Protein AF-A0A7C7AD88-F1 (afdb_monomer_lite)

Structure (mmCIF, N/CA/C/O backbone):
data_AF-A0A7C7AD88-F1
#
_entry.id   AF-A0A7C7AD88-F1
#
loop_
_atom_site.group_PDB
_atom_site.id
_atom_site.type_symbol
_atom_site.label_atom_id
_atom_site.label_alt_id
_atom_site.label_comp_id
_atom_site.label_asym_id
_atom_site.label_entity_id
_atom_site.label_seq_id
_atom_site.pdbx_PDB_ins_code
_atom_site.Cartn_x
_atom_site.Cartn_y
_atom_site.Cartn_z
_atom_site.occupancy
_atom_site.B_iso_or_equiv
_atom_site.auth_seq_id
_atom_site.auth_comp_id
_atom_site.auth_asym_id
_atom_site.auth_atom_id
_atom_site.pdbx_PDB_model_num
ATOM 1 N N . MET A 1 1 ? -40.748 -11.389 29.232 1.00 91.69 1 MET A N 1
ATOM 2 C CA . MET A 1 1 ? -39.482 -10.701 29.519 1.00 91.69 1 MET A CA 1
ATOM 3 C C . MET A 1 1 ? -38.889 -10.250 28.208 1.00 91.69 1 MET A C 1
ATOM 5 O O . MET A 1 1 ? -38.607 -11.071 27.329 1.00 91.69 1 MET A O 1
ATOM 9 N N . GLU A 1 2 ? -38.799 -8.943 28.079 1.00 96.81 2 GLU A N 1
ATOM 10 C CA . GLU A 1 2 ? -38.319 -8.223 26.909 1.00 96.81 2 GLU A CA 1
ATOM 11 C C . GLU A 1 2 ? -36.850 -7.822 27.103 1.00 96.81 2 GLU A C 1
ATOM 13 O O . GLU A 1 2 ? -36.294 -7.949 28.198 1.00 96.81 2 GLU A O 1
ATOM 18 N N . LEU A 1 3 ? -36.188 -7.366 26.038 1.00 96.44 3 LEU A N 1
ATOM 19 C CA . LEU A 1 3 ? -34.805 -6.896 26.116 1.00 96.44 3 LEU A CA 1
ATOM 20 C C . LEU A 1 3 ? -34.670 -5.710 27.083 1.00 96.44 3 LEU A C 1
ATOM 22 O O . LEU A 1 3 ? -33.699 -5.656 27.834 1.00 96.44 3 LEU A O 1
ATOM 26 N N . GLN A 1 4 ? -35.657 -4.814 27.133 1.00 96.75 4 GLN A N 1
ATOM 27 C CA . GLN A 1 4 ? -35.701 -3.712 28.093 1.00 96.75 4 GLN A CA 1
ATOM 28 C C . GLN A 1 4 ? -35.661 -4.210 29.547 1.00 96.75 4 GLN A C 1
ATOM 30 O O . GLN A 1 4 ? -34.902 -3.667 30.352 1.00 96.75 4 GLN A O 1
ATOM 35 N N . ASP A 1 5 ? -36.400 -5.275 29.873 1.00 97.19 5 ASP A N 1
ATOM 36 C CA . ASP A 1 5 ? -36.374 -5.881 31.210 1.00 97.19 5 ASP A CA 1
ATOM 37 C C . ASP A 1 5 ? -34.977 -6.422 31.543 1.00 97.19 5 ASP A C 1
ATOM 39 O O . ASP A 1 5 ? -34.473 -6.236 32.650 1.00 97.19 5 ASP A O 1
ATOM 43 N N . ALA A 1 6 ? -34.325 -7.073 30.575 1.00 97.38 6 ALA A N 1
ATOM 44 C CA . ALA A 1 6 ? -32.969 -7.587 30.742 1.00 97.38 6 ALA A CA 1
ATOM 45 C C . ALA A 1 6 ? -31.944 -6.455 30.934 1.00 97.38 6 ALA A C 1
ATOM 47 O O . ALA A 1 6 ? -31.053 -6.572 31.777 1.00 97.38 6 ALA A O 1
ATOM 48 N N . ILE A 1 7 ? -32.084 -5.343 30.202 1.00 97.38 7 ILE A N 1
ATOM 49 C CA . ILE A 1 7 ? -31.263 -4.138 30.394 1.00 97.38 7 ILE A CA 1
ATOM 50 C C . ILE A 1 7 ? -31.462 -3.589 31.811 1.00 97.38 7 ILE A C 1
ATOM 52 O O . ILE A 1 7 ? -30.483 -3.287 32.495 1.00 97.38 7 ILE A O 1
ATOM 56 N N . GLN A 1 8 ? -32.708 -3.503 32.282 1.00 97.62 8 GLN A N 1
ATOM 57 C CA . GLN A 1 8 ? -33.014 -3.000 33.619 1.00 97.62 8 GLN A CA 1
ATOM 58 C C . GLN A 1 8 ? -32.419 -3.899 34.715 1.00 97.62 8 GLN A C 1
ATOM 60 O O . GLN A 1 8 ? -31.740 -3.406 35.616 1.00 97.62 8 GLN A O 1
ATOM 65 N N . GLN A 1 9 ? -32.563 -5.220 34.588 1.00 97.94 9 GLN A N 1
ATOM 66 C CA . GLN A 1 9 ? -31.948 -6.176 35.513 1.00 97.94 9 GLN A CA 1
ATOM 67 C C . GLN A 1 9 ? -30.418 -6.080 35.533 1.00 97.94 9 GLN A C 1
ATOM 69 O O . GLN A 1 9 ? -29.810 -6.201 36.596 1.00 97.94 9 GLN A O 1
ATOM 74 N N . TYR A 1 10 ? -29.780 -5.855 34.381 1.00 98.00 10 TYR A N 1
ATOM 75 C CA . TYR A 1 10 ? -28.339 -5.614 34.316 1.00 98.00 10 TYR A CA 1
ATOM 76 C C . TYR A 1 10 ? -27.945 -4.328 35.053 1.00 98.00 10 TYR A C 1
ATOM 78 O O . TYR A 1 10 ? -27.021 -4.333 35.866 1.00 98.00 10 TYR A O 1
ATOM 86 N N . ILE A 1 11 ? -28.677 -3.239 34.810 1.00 97.62 11 ILE A N 1
ATOM 87 C CA . ILE A 1 11 ? -28.466 -1.930 35.438 1.00 97.62 11 ILE A CA 1
ATOM 88 C C . ILE A 1 11 ? -28.578 -2.015 36.965 1.00 97.62 11 ILE A C 1
ATOM 90 O O . ILE A 1 11 ? -27.805 -1.373 37.678 1.00 97.62 11 ILE A O 1
ATOM 94 N N . ASP A 1 12 ? -29.496 -2.827 37.485 1.00 97.44 12 ASP A N 1
ATOM 95 C CA . ASP A 1 12 ? -29.691 -2.994 38.926 1.00 97.44 12 ASP A CA 1
ATOM 96 C C . ASP A 1 12 ? -28.575 -3.783 39.619 1.00 97.44 12 ASP A C 1
ATOM 98 O O . ASP A 1 12 ? -28.391 -3.644 40.827 1.00 97.44 12 ASP A O 1
ATOM 102 N N . ARG A 1 13 ? -27.753 -4.517 38.859 1.00 96.75 13 ARG A N 1
ATOM 103 C CA . ARG A 1 13 ? -26.543 -5.183 39.369 1.00 96.75 13 ARG A CA 1
ATOM 104 C C . ARG A 1 13 ? -25.329 -4.253 39.468 1.00 96.75 13 ARG A C 1
ATOM 106 O O . ARG A 1 13 ? -24.287 -4.685 39.956 1.00 96.75 13 ARG A O 1
ATOM 113 N N . ILE A 1 14 ? -25.422 -3.000 39.013 1.00 97.19 14 ILE A N 1
ATOM 114 C CA . ILE A 1 14 ? -24.303 -2.048 39.028 1.00 97.19 14 ILE A CA 1
ATOM 115 C C . ILE A 1 14 ? -24.294 -1.277 40.360 1.00 97.19 14 ILE A C 1
ATOM 117 O O . ILE A 1 14 ? -25.194 -0.466 40.591 1.00 97.19 14 ILE A O 1
ATOM 121 N N . PRO A 1 15 ? -23.279 -1.470 41.228 1.00 95.12 15 PRO A N 1
ATOM 122 C CA . PRO A 1 15 ? -23.249 -0.834 42.546 1.00 95.12 15 PRO A CA 1
ATOM 123 C C . PRO A 1 15 ? -22.876 0.654 42.485 1.00 95.12 15 PRO A C 1
ATOM 125 O O . PRO A 1 15 ? -23.379 1.456 43.270 1.00 95.12 15 PRO A O 1
ATOM 128 N N . ASP A 1 16 ? -22.001 1.045 41.553 1.00 97.44 16 ASP A N 1
ATOM 129 C CA . ASP A 1 16 ? -21.557 2.433 41.418 1.00 97.44 16 ASP A CA 1
ATOM 130 C C . ASP A 1 16 ? -22.628 3.296 40.734 1.00 97.44 16 ASP A C 1
ATOM 132 O O . ASP A 1 16 ? -23.001 3.068 39.584 1.00 97.44 16 ASP A O 1
ATOM 136 N N . GLN A 1 17 ? -23.099 4.334 41.426 1.00 96.12 17 GLN A N 1
ATOM 137 C CA . GLN A 1 17 ? -24.186 5.194 40.942 1.00 96.12 17 GLN A CA 1
ATOM 138 C C . GLN A 1 17 ? -23.808 6.000 39.695 1.00 96.12 17 GLN A C 1
ATOM 140 O O . GLN A 1 17 ? -24.658 6.279 38.844 1.00 96.12 17 GLN A O 1
ATOM 145 N N . ARG A 1 18 ? -22.537 6.397 39.568 1.00 94.81 18 ARG A N 1
ATOM 146 C CA . ARG A 1 18 ? -22.068 7.154 38.404 1.00 94.81 18 ARG A CA 1
ATOM 147 C C . ARG A 1 18 ? -22.048 6.265 37.164 1.00 94.81 18 ARG A C 1
ATOM 149 O O . ARG A 1 18 ? -22.508 6.690 36.104 1.00 94.81 18 ARG A O 1
ATOM 156 N N . GLU A 1 19 ? -21.559 5.042 37.307 1.00 95.94 19 GLU A N 1
ATOM 157 C CA . GLU A 1 19 ? -21.555 4.030 36.263 1.00 95.94 19 GLU A CA 1
ATOM 158 C C . GLU A 1 19 ? -22.977 3.601 35.906 1.00 95.94 19 GLU A C 1
ATOM 160 O O . GLU A 1 19 ? -23.307 3.559 34.724 1.00 95.94 19 GLU A O 1
ATOM 165 N N . LYS A 1 20 ? -23.858 3.418 36.900 1.00 97.19 20 LYS A N 1
ATOM 166 C CA . LYS A 1 20 ? -25.281 3.121 36.687 1.00 97.19 20 LYS A CA 1
ATOM 167 C C . LYS A 1 20 ? -25.943 4.172 35.790 1.00 97.19 20 LYS A C 1
ATOM 169 O O . LYS A 1 20 ? -26.549 3.823 34.780 1.00 97.19 20 LYS A O 1
ATOM 174 N N . LYS A 1 21 ? -25.755 5.466 36.085 1.00 96.38 21 LYS A N 1
ATOM 175 C CA . LYS A 1 21 ? -26.253 6.570 35.237 1.00 96.38 21 LYS A CA 1
ATOM 176 C C . LYS A 1 21 ? -25.678 6.533 33.821 1.00 96.38 21 LYS A C 1
ATOM 178 O O . LYS A 1 21 ? -26.396 6.803 32.859 1.00 96.38 21 LYS A O 1
ATOM 183 N N . ALA A 1 22 ? -24.394 6.213 33.684 1.00 94.88 22 ALA A N 1
ATOM 184 C CA . ALA A 1 22 ? -23.748 6.139 32.380 1.00 94.88 22 ALA A CA 1
ATOM 185 C C . ALA A 1 22 ? -24.270 4.962 31.540 1.00 94.88 22 ALA A C 1
ATOM 187 O O . ALA A 1 22 ? -24.475 5.125 30.339 1.00 94.88 22 ALA A O 1
ATOM 188 N N . VAL A 1 23 ? -24.528 3.810 32.164 1.00 96.25 23 VAL A N 1
ATOM 189 C CA . VAL A 1 23 ? -25.124 2.640 31.505 1.00 96.25 23 VAL A CA 1
ATOM 190 C C . VAL A 1 23 ? -26.583 2.892 31.136 1.00 96.25 23 VAL A C 1
ATOM 192 O O . VAL A 1 23 ? -26.958 2.573 30.015 1.00 96.25 23 VAL A O 1
ATOM 195 N N . ILE A 1 24 ? -27.378 3.533 32.002 1.00 96.81 24 ILE A N 1
ATOM 196 C CA . ILE A 1 24 ? -28.751 3.961 31.669 1.00 96.81 24 ILE A CA 1
ATOM 197 C C . ILE A 1 24 ? -28.741 4.845 30.418 1.00 96.81 24 ILE A C 1
ATOM 199 O O . ILE A 1 24 ? -29.450 4.572 29.453 1.00 96.81 24 ILE A O 1
ATOM 203 N N . SER A 1 25 ? -27.892 5.877 30.408 1.00 95.44 25 SER A N 1
ATOM 204 C CA . SER A 1 25 ? -27.772 6.777 29.258 1.00 95.44 25 SER A CA 1
ATOM 205 C C . SER A 1 25 ? -27.391 6.034 27.974 1.00 95.44 25 SER A C 1
ATOM 207 O O . SER A 1 25 ? -27.916 6.338 26.908 1.00 95.44 25 SER A O 1
ATOM 209 N N . LEU A 1 26 ? -26.503 5.044 28.067 1.00 95.19 26 LEU A N 1
ATOM 210 C CA . LEU A 1 26 ? -26.035 4.289 26.910 1.00 95.19 26 LEU A CA 1
ATOM 211 C C . LEU A 1 26 ? -27.085 3.284 26.400 1.00 95.19 26 LEU A C 1
ATOM 213 O O . LEU A 1 26 ? -27.415 3.290 25.218 1.00 95.19 26 LEU A O 1
ATOM 217 N N . LEU A 1 27 ? -27.613 2.428 27.278 1.00 96.06 27 LEU A N 1
ATOM 218 C CA . LEU A 1 27 ? -28.428 1.271 26.892 1.00 96.06 27 LEU A CA 1
ATOM 219 C C . LEU A 1 27 ? -29.930 1.557 26.830 1.00 96.06 27 LEU A C 1
ATOM 221 O O . LEU A 1 27 ? -30.609 0.970 26.000 1.00 96.06 27 LEU A O 1
ATOM 225 N N . LEU A 1 28 ? -30.463 2.431 27.689 1.00 94.62 28 LEU A N 1
ATOM 226 C CA . LEU A 1 28 ? -31.898 2.742 27.686 1.00 94.62 28 LEU A CA 1
ATOM 227 C C . LEU A 1 28 ? -32.227 3.974 26.847 1.00 94.62 28 LEU A C 1
ATOM 229 O O . LEU A 1 28 ? -33.285 4.011 26.231 1.00 94.62 28 LEU A O 1
ATOM 233 N N . ASN A 1 29 ? -31.335 4.967 26.798 1.00 94.00 29 ASN A N 1
ATOM 234 C CA . ASN A 1 29 ? -31.643 6.222 26.106 1.00 94.00 29 ASN A CA 1
ATOM 235 C C . ASN A 1 29 ? -31.094 6.263 24.675 1.00 94.00 29 ASN A C 1
ATOM 237 O O . ASN A 1 29 ? -31.756 6.804 23.795 1.00 94.00 29 ASN A O 1
ATOM 241 N N . GLN A 1 30 ? -29.888 5.736 24.437 1.00 94.25 30 GLN A N 1
ATOM 242 C CA . GLN A 1 30 ? -29.221 5.862 23.134 1.00 94.25 30 GLN A CA 1
ATOM 243 C C . GLN A 1 30 ? -29.392 4.626 22.249 1.00 94.25 30 GLN A C 1
ATOM 245 O O . GLN A 1 30 ? -29.729 4.781 21.081 1.00 94.25 30 GLN A O 1
ATOM 250 N N . LEU A 1 31 ? -29.224 3.409 22.786 1.00 94.25 31 LEU A N 1
ATOM 251 C CA . LEU A 1 31 ? -29.385 2.170 22.011 1.00 94.25 31 LEU A CA 1
ATOM 252 C C . LEU A 1 31 ? -30.688 2.104 21.190 1.00 94.25 31 LEU A C 1
ATOM 254 O O . LEU A 1 31 ? -30.577 1.753 20.019 1.00 94.25 31 LEU A O 1
ATOM 258 N N . PRO A 1 32 ? -31.885 2.472 21.709 1.00 94.62 32 PRO A N 1
ATOM 259 C CA . PRO A 1 32 ? -33.128 2.347 20.941 1.00 94.62 32 PRO A CA 1
ATOM 260 C C . PRO A 1 32 ? -33.114 3.100 19.606 1.00 94.62 32 PRO A C 1
ATOM 262 O O . PRO A 1 32 ? -33.746 2.663 18.652 1.00 94.62 32 PRO A O 1
ATOM 265 N N . VAL A 1 33 ? -32.368 4.207 19.521 1.00 92.38 33 VAL A N 1
ATOM 266 C CA . VAL A 1 33 ? -32.240 5.025 18.302 1.00 92.38 33 VAL A CA 1
ATOM 267 C C . VAL A 1 33 ? -31.520 4.263 17.180 1.00 92.38 33 VAL A C 1
ATOM 269 O O . VAL A 1 33 ? -31.707 4.574 16.008 1.00 92.38 33 VAL A O 1
ATOM 272 N N . HIS A 1 34 ? -30.723 3.254 17.534 1.00 88.62 34 HIS A N 1
ATOM 273 C CA . HIS A 1 34 ? -29.887 2.471 16.622 1.00 88.62 34 HIS A CA 1
ATOM 274 C C . HIS A 1 34 ? -30.450 1.078 16.318 1.00 88.62 34 HIS A C 1
ATOM 276 O O . HIS A 1 34 ? -29.812 0.301 15.620 1.00 88.62 34 HIS A O 1
ATOM 282 N N . MET A 1 35 ? -31.625 0.727 16.852 1.00 86.94 35 MET A N 1
ATOM 283 C CA . MET A 1 35 ? -32.183 -0.620 16.688 1.00 86.94 35 MET A CA 1
ATOM 284 C C . MET A 1 35 ? -32.955 -0.827 15.375 1.00 86.94 35 MET A C 1
ATOM 286 O O . MET A 1 35 ? -33.330 -1.957 15.071 1.00 86.94 35 MET A O 1
ATOM 290 N N . GLY A 1 36 ? -33.144 0.223 14.567 1.00 82.50 36 GLY A N 1
ATOM 291 C CA . GLY A 1 36 ? -33.811 0.126 13.266 1.00 82.50 36 GLY A CA 1
ATOM 292 C C . GLY A 1 36 ? -35.251 -0.381 13.391 1.00 82.50 36 GLY A C 1
ATOM 293 O O . GLY A 1 36 ? -36.075 0.254 14.047 1.00 82.50 36 GLY A O 1
ATOM 294 N N . GLU A 1 37 ? -35.551 -1.516 12.751 1.00 78.94 37 GLU A N 1
ATOM 295 C CA . GLU A 1 37 ? -36.851 -2.203 12.854 1.00 78.94 37 GLU A CA 1
ATOM 296 C C . GLU A 1 37 ? -36.998 -3.016 14.153 1.00 78.94 37 GLU A C 1
ATOM 298 O O . GLU A 1 37 ? -38.116 -3.321 14.583 1.00 78.94 37 GLU A O 1
ATOM 303 N N . LEU A 1 38 ? -35.881 -3.353 14.805 1.00 84.44 38 LEU A N 1
ATOM 304 C CA . LEU A 1 38 ? -35.879 -3.984 16.116 1.00 84.44 38 LEU A CA 1
ATOM 305 C C . LEU A 1 38 ? -36.231 -2.933 17.182 1.00 84.44 38 LEU A C 1
ATOM 307 O O . LEU A 1 38 ? -35.883 -1.759 17.082 1.00 84.44 38 LEU A O 1
ATOM 311 N N . THR A 1 39 ? -36.895 -3.354 18.255 1.00 89.69 39 THR A N 1
ATOM 312 C CA . THR A 1 39 ? -37.206 -2.470 19.389 1.00 89.69 39 THR A CA 1
ATOM 313 C C . THR A 1 39 ? -36.659 -3.057 20.681 1.00 89.69 39 THR A C 1
ATOM 315 O O . THR A 1 39 ? -36.466 -4.270 20.786 1.00 89.69 39 THR A O 1
ATOM 318 N N . ILE A 1 40 ? -36.453 -2.220 21.702 1.00 89.06 40 ILE A N 1
ATOM 319 C CA . ILE A 1 40 ? -36.070 -2.703 23.041 1.00 89.06 40 ILE A CA 1
ATOM 320 C C . ILE A 1 40 ? -37.140 -3.597 23.686 1.00 89.06 40 ILE A C 1
ATOM 322 O O . ILE A 1 40 ? -36.835 -4.341 24.613 1.00 89.06 40 ILE A O 1
ATOM 326 N N . ASN A 1 41 ? -38.363 -3.595 23.155 1.00 92.00 41 ASN A N 1
ATOM 327 C CA . ASN A 1 41 ? -39.458 -4.448 23.615 1.00 92.00 41 ASN A CA 1
ATOM 328 C C . ASN A 1 41 ? -39.410 -5.849 22.977 1.00 92.00 41 ASN A C 1
ATOM 330 O O . ASN A 1 41 ? -40.326 -6.654 23.139 1.00 92.00 41 ASN A O 1
ATOM 334 N N . ILE A 1 42 ? -38.352 -6.178 22.223 1.00 94.25 42 ILE A N 1
ATOM 335 C CA . ILE A 1 42 ? -38.196 -7.511 21.646 1.00 94.25 42 ILE A CA 1
ATOM 336 C C . ILE A 1 42 ? -38.166 -8.584 22.751 1.00 94.25 42 ILE A C 1
ATOM 338 O O . ILE A 1 42 ? -37.393 -8.469 23.708 1.00 94.25 42 ILE A O 1
ATOM 342 N N . PRO A 1 43 ? -38.950 -9.673 22.634 1.00 97.12 43 PRO A N 1
ATOM 343 C CA . PRO A 1 43 ? -38.886 -10.764 23.595 1.00 97.12 43 PRO A CA 1
ATOM 344 C C . PRO A 1 43 ? -37.503 -11.423 23.611 1.00 97.12 43 PRO A C 1
ATOM 346 O O . PRO A 1 43 ? -36.972 -11.797 22.563 1.00 97.12 43 PRO A O 1
ATOM 349 N N . ILE A 1 44 ? -36.958 -11.683 24.804 1.00 97.00 44 ILE A N 1
ATOM 350 C CA . ILE A 1 44 ? -35.672 -12.390 24.973 1.00 97.00 44 ILE A CA 1
ATOM 351 C C . ILE A 1 44 ? -35.682 -13.749 24.261 1.00 97.00 44 ILE A C 1
ATOM 353 O O . ILE A 1 44 ? -34.712 -14.126 23.606 1.00 97.00 44 ILE A O 1
ATOM 357 N N . LYS A 1 45 ? -36.821 -14.450 24.295 1.00 95.69 45 LYS A N 1
ATOM 358 C CA . LYS A 1 45 ? -37.004 -15.729 23.598 1.00 95.69 45 LYS A CA 1
ATOM 359 C C . LYS A 1 45 ? -36.800 -15.609 22.082 1.00 95.69 45 LYS A C 1
ATOM 361 O O . LYS A 1 45 ? -36.280 -16.529 21.456 1.00 95.69 45 LYS A O 1
ATOM 366 N N . SER A 1 46 ? -37.177 -14.476 21.489 1.00 95.19 46 SER A N 1
ATOM 367 C CA . SER A 1 46 ? -36.963 -14.217 20.064 1.00 95.19 46 SER A CA 1
ATOM 368 C C . SER A 1 46 ? -35.475 -14.078 19.749 1.00 95.19 46 SER A C 1
ATOM 370 O O . SER A 1 46 ? -35.011 -14.693 18.795 1.00 95.19 46 SER A O 1
ATOM 372 N N . LEU A 1 47 ? -34.712 -13.359 20.581 1.00 94.00 47 LEU A N 1
ATOM 373 C CA . LEU A 1 47 ? -33.253 -13.239 20.439 1.00 94.00 47 LEU A CA 1
ATOM 374 C C . LEU A 1 47 ? -32.528 -14.584 20.619 1.00 94.00 47 LEU A C 1
ATOM 376 O O . LEU A 1 47 ? -31.552 -14.852 19.925 1.00 94.00 47 LEU A O 1
ATOM 380 N N . GLN A 1 48 ? -33.018 -15.459 21.501 1.00 94.88 48 GLN A N 1
ATOM 381 C CA . GLN A 1 48 ? -32.472 -16.813 21.661 1.00 94.88 48 GLN A CA 1
ATOM 382 C C . GLN A 1 48 ? -32.654 -17.657 20.390 1.00 94.88 48 GLN A C 1
ATOM 384 O O . GLN A 1 48 ? -31.723 -18.324 19.935 1.00 94.88 48 GLN A O 1
ATOM 389 N N . MET A 1 49 ? -33.854 -17.623 19.803 1.00 93.56 49 MET A N 1
ATOM 390 C CA . MET A 1 49 ? -34.217 -18.494 18.680 1.00 93.56 49 MET A CA 1
ATOM 391 C C . MET A 1 49 ? -33.728 -17.969 17.323 1.00 93.56 49 MET A C 1
ATOM 393 O O . MET A 1 49 ? -33.392 -18.764 16.445 1.00 93.56 49 MET A O 1
ATOM 397 N N . ARG A 1 50 ? -33.668 -16.645 17.131 1.00 93.19 50 ARG A N 1
ATOM 398 C CA . ARG A 1 50 ? -33.402 -16.023 15.826 1.00 93.19 50 ARG A CA 1
ATOM 399 C C . ARG A 1 50 ? -31.997 -15.443 15.728 1.00 93.19 50 ARG A C 1
ATOM 401 O O . ARG A 1 50 ? -31.622 -14.526 16.451 1.00 93.19 50 ARG A O 1
ATOM 408 N N . LYS A 1 51 ? -31.199 -15.989 14.804 1.00 87.06 51 LYS A N 1
ATOM 409 C CA . LYS A 1 51 ? -29.824 -15.526 14.540 1.00 87.06 51 LYS A CA 1
ATOM 410 C C . LYS A 1 51 ? -29.781 -14.130 13.918 1.00 87.06 51 LYS A C 1
ATOM 412 O O . LYS A 1 51 ? -28.863 -13.374 14.199 1.00 87.06 51 LYS A O 1
ATOM 417 N N . ASP A 1 52 ? -30.749 -13.802 13.079 1.00 82.69 52 ASP A N 1
ATOM 418 C CA . ASP A 1 52 ? -30.869 -12.508 12.412 1.00 82.69 52 ASP A CA 1
ATOM 419 C C . ASP A 1 52 ? -31.155 -11.374 13.407 1.00 82.69 52 ASP A C 1
ATOM 421 O O . ASP A 1 52 ? -30.421 -10.394 13.414 1.00 82.69 52 ASP A O 1
ATOM 425 N N . PHE A 1 53 ? -32.061 -11.572 14.369 1.00 91.94 53 PHE A N 1
ATOM 426 C CA . PHE A 1 53 ? -32.294 -10.593 15.441 1.00 91.94 53 PHE A CA 1
ATOM 427 C C . PHE A 1 53 ? -31.057 -10.348 16.315 1.00 91.94 53 PHE A C 1
ATOM 429 O O . PHE A 1 53 ? -30.823 -9.233 16.777 1.00 91.94 53 PHE A O 1
ATOM 436 N N . ARG A 1 54 ? -30.224 -11.376 16.525 1.00 91.62 54 ARG A N 1
ATOM 437 C CA . ARG A 1 54 ? -28.932 -11.211 17.210 1.00 91.62 54 ARG A CA 1
ATOM 438 C C . ARG A 1 54 ? -27.944 -10.392 16.389 1.00 91.62 54 ARG A C 1
ATOM 440 O O . ARG A 1 54 ? -27.230 -9.577 16.963 1.00 91.62 54 ARG A O 1
ATOM 447 N N . LYS A 1 55 ? -27.910 -10.589 15.068 1.00 84.62 55 LYS A N 1
ATOM 448 C CA . LYS A 1 55 ? -27.083 -9.775 14.167 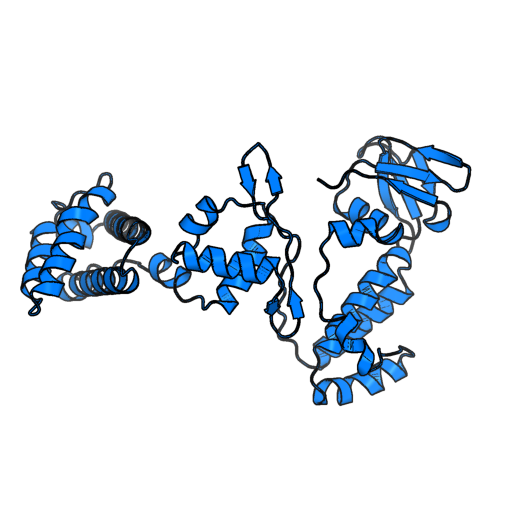1.00 84.62 55 LYS A CA 1
ATOM 449 C C . LYS A 1 55 ? -27.536 -8.319 14.153 1.00 84.62 55 LYS A C 1
ATOM 451 O O . LYS A 1 55 ? -26.689 -7.442 14.239 1.00 84.62 55 LYS A O 1
ATOM 456 N N . GLU A 1 56 ? -28.840 -8.065 14.106 1.00 88.12 56 GLU A N 1
ATOM 457 C CA . GLU A 1 56 ? -29.392 -6.706 14.170 1.00 88.12 56 GLU A CA 1
ATOM 458 C C . GLU A 1 56 ? -29.059 -6.021 15.499 1.00 88.12 56 GLU A C 1
ATOM 460 O O . GLU A 1 56 ? -28.584 -4.889 15.501 1.00 88.12 56 GLU A O 1
ATOM 465 N N . LEU A 1 57 ? -29.200 -6.722 16.631 1.00 93.00 57 LEU A N 1
ATOM 466 C CA . LEU A 1 57 ? -28.809 -6.181 17.936 1.00 93.00 57 LEU A CA 1
ATOM 467 C C . LEU A 1 57 ? -27.296 -5.908 18.031 1.00 93.00 57 LEU A C 1
ATOM 469 O O . LEU A 1 57 ? -26.891 -4.878 18.566 1.00 93.00 57 LEU A O 1
ATOM 473 N N . ALA A 1 58 ? -26.456 -6.803 17.503 1.00 89.81 58 ALA A N 1
ATOM 474 C CA . ALA A 1 58 ? -25.012 -6.578 17.426 1.00 89.81 58 ALA A CA 1
ATOM 475 C C . ALA A 1 58 ? -24.676 -5.361 16.543 1.00 89.81 58 ALA A C 1
ATOM 477 O O . ALA A 1 58 ? -23.877 -4.516 16.942 1.00 89.81 58 ALA A O 1
ATOM 478 N N . GLY A 1 59 ? -25.351 -5.220 15.398 1.00 84.31 59 GLY A N 1
ATOM 479 C CA . GLY A 1 59 ? -25.253 -4.051 14.522 1.00 84.31 59 GLY A CA 1
ATOM 480 C C . GLY A 1 59 ? -25.637 -2.753 15.235 1.00 84.31 59 GLY A C 1
ATOM 481 O O . GLY A 1 59 ? -24.876 -1.790 15.194 1.00 84.31 59 GLY A O 1
ATOM 482 N N . ALA A 1 60 ? -26.742 -2.754 15.985 1.00 90.38 60 ALA A N 1
ATOM 483 C CA . ALA A 1 60 ? -27.180 -1.608 16.781 1.00 90.38 60 ALA A CA 1
ATOM 484 C C . ALA A 1 60 ? -26.140 -1.195 17.835 1.00 90.38 60 ALA A C 1
ATOM 486 O O . ALA A 1 60 ? -25.908 -0.004 18.054 1.00 90.38 60 ALA A O 1
ATOM 487 N N . PHE A 1 61 ? -25.464 -2.161 18.469 1.00 91.81 61 PHE A N 1
ATOM 488 C CA . PHE A 1 61 ? -24.350 -1.864 19.369 1.00 91.81 61 PHE A CA 1
ATOM 489 C C . PHE A 1 61 ? -23.154 -1.256 18.642 1.00 91.81 61 PHE A C 1
ATOM 491 O O . PHE A 1 61 ? -22.595 -0.279 19.142 1.00 91.81 61 PHE A O 1
ATOM 498 N N . CYS A 1 62 ? -22.779 -1.788 17.475 1.00 83.75 62 CYS A N 1
ATOM 499 C CA . CYS A 1 62 ? -21.710 -1.228 16.650 1.00 83.75 62 CYS A CA 1
ATOM 500 C C . CYS A 1 62 ? -22.021 0.217 16.230 1.00 83.75 62 CYS A C 1
ATOM 502 O O . CYS A 1 62 ? -21.165 1.097 16.353 1.00 83.75 62 CYS A O 1
ATOM 504 N N . GLU A 1 63 ? -23.254 0.492 15.802 1.00 83.31 63 GLU A N 1
ATOM 505 C CA . GLU A 1 63 ? -23.697 1.836 15.434 1.00 83.31 63 GLU A CA 1
ATOM 506 C C . GLU A 1 63 ? -23.684 2.791 16.627 1.00 83.31 63 GLU A C 1
ATOM 508 O O . GLU A 1 63 ? -23.046 3.846 16.553 1.00 83.31 63 GLU A O 1
ATOM 513 N N . LEU A 1 64 ? -24.317 2.408 17.741 1.00 89.06 64 LEU A N 1
ATOM 514 C CA . LEU A 1 64 ? -24.302 3.170 18.991 1.00 89.06 64 LEU A CA 1
ATOM 515 C C . LEU A 1 64 ? -22.869 3.530 19.372 1.00 89.06 64 LEU A C 1
ATOM 517 O O . LEU A 1 64 ? -22.535 4.689 19.621 1.00 89.06 64 LEU A O 1
ATOM 521 N N . TYR A 1 65 ? -22.006 2.521 19.377 1.00 85.56 65 TYR A N 1
ATOM 522 C CA . TYR A 1 65 ? -20.615 2.662 19.735 1.00 85.56 65 TYR A CA 1
ATOM 523 C C . TYR A 1 65 ? -19.854 3.620 18.804 1.00 85.56 65 TYR A C 1
ATOM 525 O O . TYR A 1 65 ? -19.106 4.483 19.277 1.00 85.56 65 TYR A O 1
ATOM 533 N N . SER A 1 66 ? -20.084 3.531 17.489 1.00 76.19 66 SER A N 1
ATOM 534 C CA . SER A 1 66 ? -19.467 4.420 16.497 1.00 76.19 66 SER A CA 1
ATOM 535 C C . SER A 1 66 ? -19.768 5.901 16.768 1.00 76.19 66 SER A C 1
ATOM 537 O O . SER A 1 66 ? -18.881 6.743 16.598 1.00 76.19 66 SER A O 1
ATOM 539 N N . LYS A 1 67 ? -20.980 6.213 17.261 1.00 81.75 67 LYS A N 1
ATOM 540 C CA . LYS A 1 67 ? -21.458 7.579 17.536 1.00 81.75 67 LYS A CA 1
ATOM 541 C C . LYS A 1 67 ? -21.017 8.137 18.888 1.00 81.75 67 LYS A C 1
ATOM 543 O O . LYS A 1 67 ? -21.099 9.349 19.099 1.00 81.75 67 LYS A O 1
ATOM 548 N N . VAL A 1 68 ? -20.499 7.309 19.797 1.00 82.25 68 VAL A N 1
ATOM 549 C CA . VAL A 1 68 ? -19.953 7.792 21.071 1.00 82.25 68 VAL A CA 1
ATOM 550 C C . VAL A 1 68 ? -18.668 8.587 20.818 1.00 82.25 68 VAL A C 1
ATOM 552 O O . VAL A 1 68 ? -17.650 8.061 20.370 1.00 82.25 68 VAL A O 1
ATOM 555 N N . THR A 1 69 ? -18.688 9.878 21.149 1.00 68.75 69 THR A N 1
ATOM 556 C CA . THR A 1 69 ? -17.540 10.786 20.958 1.00 68.75 69 THR A CA 1
ATOM 557 C C . THR A 1 69 ? -16.671 10.945 22.204 1.00 68.75 69 THR A C 1
ATOM 559 O O . THR A 1 69 ? -15.506 11.332 22.103 1.00 68.75 69 THR A O 1
ATOM 562 N N . THR A 1 70 ? -17.206 10.635 23.388 1.00 68.62 70 THR A N 1
ATOM 563 C CA . THR A 1 70 ? -16.511 10.782 24.673 1.00 68.62 70 THR A CA 1
ATOM 564 C C . THR A 1 70 ? -16.460 9.456 25.419 1.00 68.62 70 THR A C 1
ATOM 566 O O . THR A 1 70 ? -17.443 8.730 25.492 1.00 68.62 70 THR A O 1
ATOM 569 N N . SER A 1 71 ? -15.305 9.136 26.011 1.00 78.69 71 SER A N 1
ATOM 570 C CA . SER A 1 71 ? -15.104 7.891 26.772 1.00 78.69 71 SER A CA 1
ATOM 571 C C . SER A 1 71 ? -15.456 6.613 25.989 1.00 78.69 71 SER A C 1
ATOM 573 O O . SER A 1 71 ? -16.069 5.709 26.554 1.00 78.69 71 SER A O 1
ATOM 575 N N . LYS A 1 72 ? -15.061 6.538 24.708 1.00 78.56 72 LYS A N 1
ATOM 576 C CA . LYS A 1 72 ? -15.344 5.416 23.791 1.00 78.56 72 LYS A CA 1
ATOM 577 C C . LYS A 1 72 ? -15.000 4.059 24.421 1.00 78.56 72 LYS A C 1
ATOM 579 O O . LYS A 1 72 ? -15.875 3.217 24.565 1.00 78.56 72 LYS A O 1
ATOM 584 N N . GLU A 1 73 ? -13.807 3.942 25.002 1.00 77.69 73 GLU A N 1
ATOM 585 C CA . GLU A 1 73 ? -13.378 2.752 25.756 1.00 77.69 73 GLU A CA 1
ATOM 586 C C . GLU A 1 73 ? -14.371 2.334 26.857 1.00 77.69 73 GLU A C 1
ATOM 588 O O . GLU A 1 73 ? -14.711 1.163 27.000 1.00 77.69 73 GLU A O 1
ATOM 593 N N . LYS A 1 74 ? -14.920 3.291 27.617 1.00 86.62 74 LYS A N 1
ATOM 594 C CA . LYS A 1 74 ? -15.924 2.971 28.643 1.00 86.62 74 LYS A CA 1
ATOM 595 C C . LYS A 1 74 ? -17.242 2.516 28.024 1.00 86.62 74 LYS A C 1
ATOM 597 O O . LYS A 1 74 ? -17.877 1.622 28.568 1.00 86.62 74 LYS A O 1
ATOM 602 N N . ALA A 1 75 ? -17.671 3.120 26.916 1.00 89.50 75 ALA A N 1
ATOM 603 C CA . ALA A 1 75 ? -18.870 2.675 26.208 1.00 89.50 75 ALA A CA 1
ATOM 604 C C . ALA A 1 75 ? -18.704 1.249 25.666 1.00 89.50 75 ALA A C 1
ATOM 606 O O . ALA A 1 75 ? -19.584 0.423 25.892 1.00 89.50 75 ALA A O 1
ATOM 607 N N . LYS A 1 76 ? -17.545 0.931 25.077 1.00 86.62 76 LYS A N 1
ATOM 608 C CA . LYS A 1 76 ? -17.187 -0.430 24.663 1.00 86.62 76 LYS A CA 1
ATOM 609 C C . LYS A 1 76 ? -17.268 -1.404 25.831 1.00 86.62 76 LYS A C 1
ATOM 611 O O . LYS A 1 76 ? -17.976 -2.400 25.743 1.00 86.62 76 LYS A O 1
ATOM 616 N N . GLN A 1 77 ? -16.606 -1.103 26.950 1.00 88.81 77 GLN A N 1
ATOM 617 C CA . GLN A 1 77 ? -16.629 -1.977 28.127 1.00 88.81 77 GLN A CA 1
ATOM 618 C C . GLN A 1 77 ? -18.046 -2.210 28.655 1.00 88.81 77 GLN A C 1
ATOM 620 O O . GLN A 1 77 ? -18.359 -3.316 29.082 1.00 88.81 77 GLN A O 1
ATOM 625 N N . ARG A 1 78 ? -18.914 -1.194 28.619 1.00 94.31 78 ARG A N 1
ATOM 626 C CA . ARG A 1 78 ? -20.322 -1.331 29.020 1.00 94.31 78 ARG A CA 1
ATOM 627 C C . ARG A 1 78 ? -21.102 -2.224 28.063 1.00 94.31 78 ARG A C 1
ATOM 629 O O . ARG A 1 78 ? -21.819 -3.098 28.534 1.00 94.31 78 ARG A O 1
ATOM 636 N N . ILE A 1 79 ? -20.924 -2.040 26.754 1.00 93.94 79 ILE A N 1
ATOM 637 C CA . ILE A 1 79 ? -21.540 -2.889 25.727 1.00 93.94 79 ILE A CA 1
ATOM 638 C C . ILE A 1 79 ? -21.069 -4.334 25.900 1.00 93.94 79 ILE A C 1
ATOM 640 O O . ILE A 1 79 ? -21.900 -5.217 26.048 1.00 93.94 79 ILE A O 1
ATOM 644 N N . LEU A 1 80 ? -19.758 -4.577 25.995 1.00 91.62 80 LEU A N 1
ATOM 645 C CA . LEU A 1 80 ? -19.203 -5.923 26.168 1.00 91.62 80 LEU A CA 1
ATOM 646 C C . LEU A 1 80 ? -19.679 -6.590 27.461 1.00 91.62 80 LEU A C 1
ATOM 648 O O . LEU A 1 80 ? -20.059 -7.757 27.440 1.00 91.62 80 LEU A O 1
ATOM 652 N N . LYS A 1 81 ? -19.712 -5.860 28.583 1.00 95.25 81 LYS A N 1
ATOM 653 C CA . LYS A 1 81 ? -20.239 -6.390 29.850 1.00 95.25 81 LYS A CA 1
ATOM 654 C C . LYS A 1 81 ? -21.728 -6.717 29.759 1.00 95.25 81 LYS A C 1
ATOM 656 O O . LYS A 1 81 ? -22.157 -7.695 30.364 1.00 95.25 81 LYS A O 1
ATOM 661 N N . PHE A 1 82 ? -22.509 -5.926 29.027 1.00 97.38 82 PHE A N 1
ATOM 662 C CA . PHE A 1 82 ? -23.919 -6.227 28.811 1.00 97.38 82 PHE A CA 1
ATOM 663 C C . PHE A 1 82 ? -24.117 -7.414 27.857 1.00 97.38 82 PHE A C 1
ATOM 665 O O . PHE A 1 82 ? -24.917 -8.296 28.155 1.00 97.38 82 PHE A O 1
ATOM 672 N N . SER A 1 83 ? -23.345 -7.511 26.773 1.00 95.19 83 SER A N 1
ATOM 673 C CA . SER A 1 83 ? -23.346 -8.682 25.886 1.00 95.19 83 SER A CA 1
ATOM 674 C C . SER A 1 83 ? -22.970 -9.959 26.640 1.00 95.19 83 SER A C 1
ATOM 676 O O . SER A 1 83 ? -23.639 -10.977 26.490 1.00 95.19 83 SER A O 1
ATOM 678 N N . GLN A 1 84 ? -21.964 -9.895 27.519 1.00 95.31 84 GLN A N 1
ATOM 679 C CA . GLN A 1 84 ? -21.607 -11.013 28.394 1.00 95.31 84 GLN A CA 1
ATOM 680 C C . GLN A 1 84 ? -22.751 -11.362 29.351 1.00 95.31 84 GLN A C 1
ATOM 682 O O . GLN A 1 84 ? -23.092 -12.528 29.509 1.00 95.31 84 GLN A O 1
ATOM 687 N N . TYR A 1 85 ? -23.404 -10.358 29.940 1.00 97.81 85 TYR A N 1
ATOM 688 C CA . TYR A 1 85 ? -24.584 -10.575 30.773 1.00 97.81 85 TYR A CA 1
ATOM 689 C C . TYR A 1 85 ? -25.714 -11.288 30.007 1.00 97.81 85 TYR A C 1
ATOM 691 O O . TYR A 1 85 ? -26.336 -12.198 30.563 1.00 97.81 85 TYR A O 1
ATOM 699 N N . LEU A 1 86 ? -25.959 -10.926 28.742 1.00 97.56 86 LEU A N 1
ATOM 700 C CA . LEU A 1 86 ? -26.945 -11.598 27.892 1.00 97.56 86 LEU A CA 1
ATOM 701 C C . LEU A 1 86 ? -26.574 -13.062 27.617 1.00 97.56 86 LEU A C 1
ATOM 703 O O . LEU A 1 86 ? -27.449 -13.933 27.641 1.00 97.56 86 LEU A O 1
ATOM 707 N N . MET A 1 87 ? -25.289 -13.342 27.413 1.00 96.62 87 MET A N 1
ATOM 708 C CA . MET A 1 87 ? -24.787 -14.703 27.253 1.00 96.62 87 MET A CA 1
ATOM 709 C C . MET A 1 87 ? -24.969 -15.520 28.539 1.00 96.62 87 MET A C 1
ATOM 711 O O . MET A 1 87 ? -25.585 -16.584 28.512 1.00 96.62 87 MET A O 1
ATOM 715 N N . ASP A 1 88 ? -24.523 -14.994 29.678 1.00 97.19 88 ASP A N 1
ATOM 716 C CA . ASP A 1 88 ? -24.510 -15.720 30.951 1.00 97.19 88 ASP A CA 1
ATOM 717 C C . ASP A 1 88 ? -25.916 -16.000 31.497 1.00 97.19 88 ASP A C 1
ATOM 719 O O . ASP A 1 88 ? -26.158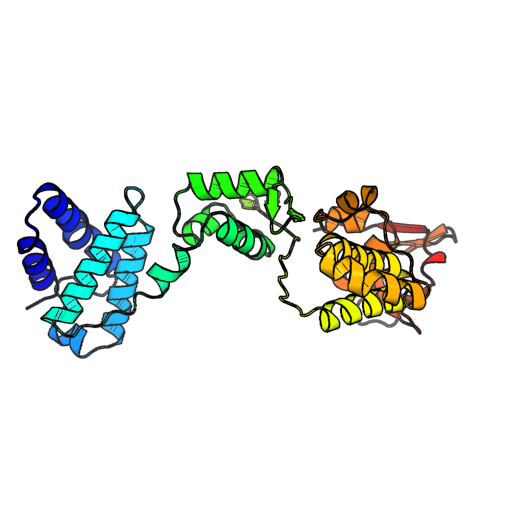 -17.048 32.091 1.00 97.19 88 ASP A O 1
ATOM 723 N N . ASN A 1 89 ? -26.853 -15.059 31.326 1.00 97.88 89 ASN A N 1
ATOM 724 C CA . ASN A 1 89 ? -28.182 -15.144 31.947 1.00 97.88 89 ASN A CA 1
ATOM 725 C C . ASN A 1 89 ? -29.253 -15.661 30.978 1.00 97.88 89 ASN A C 1
ATOM 727 O O . ASN A 1 89 ? -30.282 -16.163 31.431 1.00 97.88 89 ASN A O 1
ATOM 731 N N . TYR A 1 90 ? -29.029 -15.553 29.662 1.00 97.06 90 TYR A N 1
ATOM 732 C CA . TYR A 1 90 ? -30.030 -15.907 28.650 1.00 97.06 90 TYR A CA 1
ATOM 733 C C . TYR A 1 90 ? -29.488 -16.754 27.495 1.00 97.06 90 TYR A C 1
ATOM 735 O O . TYR A 1 90 ? -30.252 -17.055 26.580 1.00 97.06 90 TYR A O 1
ATOM 743 N N . SER A 1 91 ? -28.211 -17.150 27.506 1.00 96.19 91 SER A N 1
ATOM 744 C CA . SER A 1 91 ? -27.575 -17.907 26.413 1.00 96.19 91 SER A CA 1
ATOM 745 C C . SER A 1 91 ? -27.693 -17.210 25.049 1.00 96.19 91 SER A C 1
ATOM 747 O O . SER A 1 91 ? -27.824 -17.858 24.009 1.00 96.19 91 SER A O 1
ATOM 749 N N . ILE A 1 92 ? -27.686 -15.873 25.052 1.00 96.38 92 ILE A N 1
ATOM 750 C CA . ILE A 1 92 ? -27.696 -15.049 23.841 1.00 96.38 92 ILE A CA 1
ATOM 751 C C . ILE A 1 92 ? -26.259 -14.633 23.538 1.00 96.38 92 ILE A C 1
ATOM 753 O O . ILE A 1 92 ? -25.725 -13.705 24.138 1.00 96.38 92 ILE A O 1
ATOM 757 N N . GLU A 1 93 ? -25.655 -15.307 22.567 1.00 94.06 93 GLU A N 1
ATOM 758 C CA . GLU A 1 93 ? -24.334 -14.953 22.053 1.00 94.06 93 GLU A CA 1
ATOM 759 C C . GLU A 1 93 ? -24.455 -13.941 20.907 1.00 94.06 93 GLU A C 1
ATOM 761 O O . GLU A 1 93 ? -25.123 -14.215 19.901 1.00 94.06 93 GLU A O 1
ATOM 766 N N . LEU A 1 94 ? -23.810 -12.782 21.065 1.00 90.81 94 LEU A N 1
ATOM 767 C CA . LEU A 1 94 ? -23.702 -11.735 20.049 1.00 90.81 94 LEU A CA 1
ATOM 768 C C . LEU A 1 94 ? -22.295 -11.761 19.442 1.00 90.81 94 LEU A C 1
ATOM 770 O O . LEU A 1 94 ? -21.308 -11.695 20.173 1.00 90.81 94 LEU A O 1
ATOM 774 N N . SER A 1 95 ? -22.200 -11.818 18.112 1.00 82.81 95 SER A N 1
ATOM 775 C CA . SER A 1 95 ? -20.916 -11.680 17.417 1.00 82.81 95 SER A CA 1
ATOM 776 C C . SER A 1 95 ? -20.525 -10.201 17.393 1.00 82.81 95 SER A C 1
ATOM 778 O O . SER A 1 95 ? -21.111 -9.409 16.661 1.00 82.81 95 SER A O 1
ATOM 780 N N . MET A 1 96 ? -19.571 -9.829 18.249 1.00 77.94 96 MET A N 1
ATOM 781 C CA . MET A 1 96 ? -19.062 -8.457 18.401 1.00 77.94 96 MET A CA 1
ATOM 782 C C . MET A 1 96 ? -17.680 -8.273 17.749 1.00 77.94 96 MET A C 1
ATOM 784 O O . MET A 1 96 ? -16.960 -7.332 18.081 1.00 77.94 96 MET A O 1
ATOM 788 N N . GLU A 1 97 ? -17.282 -9.188 16.859 1.00 62.94 97 GLU A N 1
ATOM 789 C CA . GLU A 1 97 ? -15.940 -9.253 16.261 1.00 62.94 97 GLU A CA 1
ATOM 790 C C . GLU A 1 97 ? -15.565 -7.943 15.549 1.00 62.94 97 GLU A C 1
ATOM 792 O O . GLU A 1 97 ? -14.487 -7.402 15.792 1.00 62.94 97 GLU A O 1
ATOM 797 N N . ASP A 1 98 ? -16.492 -7.343 14.799 1.00 54.59 98 ASP A N 1
ATOM 798 C CA . ASP A 1 98 ? -16.261 -6.082 14.078 1.00 54.59 98 ASP A CA 1
ATOM 799 C C . ASP A 1 98 ? -16.003 -4.882 15.014 1.00 54.59 98 ASP A C 1
ATOM 801 O O . ASP A 1 98 ? -15.195 -3.998 14.708 1.00 54.59 98 ASP A O 1
ATOM 805 N N . MET A 1 99 ? -16.625 -4.876 16.202 1.00 59.09 99 MET A N 1
ATOM 806 C CA . MET A 1 99 ? -16.374 -3.871 17.246 1.00 59.09 99 MET A CA 1
ATOM 807 C C . MET A 1 99 ? -14.989 -4.035 17.892 1.00 59.09 99 MET A C 1
ATOM 809 O O . MET A 1 99 ? -14.447 -3.082 18.448 1.00 59.09 99 MET A O 1
ATOM 813 N N . LEU A 1 100 ? -14.409 -5.239 17.848 1.00 55.06 100 LEU A N 1
ATOM 814 C CA . LEU A 1 100 ? -13.130 -5.562 18.484 1.00 55.06 100 LEU A CA 1
ATOM 815 C C . LEU A 1 100 ? -11.927 -5.383 17.544 1.00 55.06 100 LEU A C 1
ATOM 817 O O . LEU A 1 100 ? -10.838 -5.056 18.020 1.00 55.06 100 LEU A O 1
ATOM 821 N N . VAL A 1 101 ? -12.105 -5.574 16.233 1.00 52.91 101 VAL A N 1
ATOM 822 C CA . VAL A 1 101 ? -11.005 -5.581 15.249 1.00 52.91 101 VAL A CA 1
ATOM 823 C C . VAL A 1 101 ? -10.483 -4.173 14.928 1.00 52.91 101 VAL A C 1
ATOM 825 O O . VAL A 1 101 ? -9.275 -3.978 14.807 1.00 52.91 101 VAL A O 1
ATOM 828 N N . SER A 1 102 ? -11.354 -3.167 14.848 1.00 52.88 102 SER A N 1
ATOM 829 C CA . SER A 1 102 ? -10.988 -1.802 14.421 1.00 52.88 102 SER A CA 1
ATOM 830 C C . SER A 1 102 ? -10.331 -0.933 15.509 1.00 52.88 102 SER A C 1
ATOM 832 O O . SER A 1 102 ? -9.790 0.133 15.212 1.00 52.88 102 SER A O 1
ATOM 834 N N . GLU A 1 103 ? -10.331 -1.384 16.766 1.00 53.75 103 GLU A N 1
ATOM 835 C CA . GLU A 1 103 ? -9.839 -0.612 17.915 1.00 53.75 103 GLU A CA 1
ATOM 836 C C . GLU A 1 103 ? -8.430 -0.948 18.389 1.00 53.75 103 GLU A C 1
ATOM 838 O O . GLU A 1 103 ? -7.776 -0.108 19.008 1.00 53.75 103 GLU A O 1
ATOM 843 N N . ASN A 1 104 ? -7.956 -2.166 18.139 1.00 58.00 104 ASN A N 1
ATOM 844 C CA . ASN A 1 104 ? -6.691 -2.608 18.724 1.00 58.00 104 ASN A CA 1
ATOM 845 C C . ASN A 1 104 ? -5.470 -2.138 17.932 1.00 58.00 104 ASN A C 1
ATOM 847 O O . ASN A 1 104 ? -4.346 -2.371 18.370 1.00 58.00 104 ASN A O 1
ATOM 851 N N . MET A 1 105 ? -5.680 -1.442 16.808 1.00 73.56 105 MET A N 1
ATOM 852 C CA . MET A 1 105 ? -4.581 -0.864 16.054 1.00 73.56 105 MET A CA 1
ATOM 853 C C . MET A 1 105 ? -3.910 0.234 16.872 1.00 73.56 105 MET A C 1
ATOM 855 O O . MET A 1 105 ? -4.445 1.334 17.076 1.00 73.56 105 MET A O 1
ATOM 859 N N . ASN A 1 106 ? -2.683 -0.038 17.299 1.00 83.75 106 ASN A N 1
ATOM 860 C CA . ASN A 1 106 ? -1.826 1.004 17.832 1.00 83.75 106 ASN A CA 1
ATOM 861 C C . ASN A 1 106 ? -1.536 2.053 16.731 1.00 83.75 106 ASN A C 1
ATOM 863 O O . ASN A 1 106 ? -1.887 1.891 15.560 1.00 83.75 106 ASN A O 1
ATOM 867 N N . ALA A 1 107 ? -0.918 3.180 17.093 1.00 86.50 107 ALA A N 1
ATOM 868 C CA . ALA A 1 107 ? -0.666 4.251 16.121 1.00 86.50 107 ALA A CA 1
ATOM 869 C C . ALA A 1 107 ? 0.153 3.795 14.904 1.00 86.50 107 ALA A C 1
ATOM 871 O O . ALA A 1 107 ? -0.038 4.305 13.805 1.00 86.50 107 ALA A O 1
ATOM 872 N N . TYR A 1 108 ? 1.033 2.819 15.097 1.00 88.50 108 TYR A N 1
ATOM 873 C CA . TYR A 1 108 ? 1.882 2.280 14.054 1.00 88.50 108 TYR A CA 1
ATOM 874 C C . TYR A 1 108 ? 1.094 1.404 13.065 1.00 88.50 108 TYR A C 1
ATOM 876 O O . TYR A 1 108 ? 1.161 1.626 11.857 1.00 88.50 108 TYR A O 1
ATOM 884 N N . GLU A 1 109 ? 0.284 0.471 13.569 1.00 89.50 109 GLU A N 1
ATOM 885 C CA . GLU A 1 109 ? -0.594 -0.383 12.752 1.00 89.50 109 GLU A CA 1
ATOM 886 C C . GLU A 1 109 ? -1.616 0.448 11.978 1.00 89.50 109 GLU A C 1
ATOM 888 O O . GLU A 1 109 ? -1.797 0.252 10.779 1.00 89.50 109 GLU A O 1
ATOM 893 N N . ARG A 1 110 ? -2.207 1.454 12.632 1.00 91.56 110 ARG A N 1
ATOM 894 C CA . ARG A 1 110 ? -3.164 2.352 11.985 1.00 91.56 110 ARG A CA 1
ATOM 895 C C . ARG A 1 110 ? -2.520 3.204 10.896 1.00 91.56 110 ARG A C 1
ATOM 897 O O . ARG A 1 110 ? -3.155 3.447 9.883 1.00 91.56 110 ARG A O 1
ATOM 904 N N . GLN A 1 111 ? -1.271 3.645 11.059 1.00 92.88 111 GLN A N 1
ATOM 905 C CA . GLN A 1 111 ? -0.551 4.364 9.999 1.00 92.88 111 GLN A CA 1
ATOM 906 C C . GLN A 1 111 ? -0.255 3.470 8.791 1.00 92.88 111 GLN A C 1
ATOM 908 O O . GLN A 1 111 ? -0.356 3.928 7.655 1.00 92.88 111 GLN A O 1
ATOM 913 N N . ILE A 1 112 ? 0.076 2.198 9.021 1.00 93.31 112 ILE A N 1
ATOM 914 C CA . ILE A 1 112 ? 0.231 1.208 7.948 1.00 93.31 112 ILE A CA 1
ATOM 915 C C . ILE A 1 112 ? -1.091 0.994 7.216 1.00 93.31 112 ILE A C 1
ATOM 917 O O . ILE A 1 112 ? -1.115 0.978 5.986 1.00 93.31 112 ILE A O 1
ATOM 921 N N . ASP A 1 113 ? -2.174 0.816 7.964 1.00 92.31 113 ASP A N 1
ATOM 922 C CA . ASP A 1 113 ? -3.494 0.593 7.391 1.00 92.31 113 ASP A CA 1
ATOM 923 C C . ASP A 1 113 ? -3.984 1.826 6.618 1.00 92.31 113 ASP A C 1
ATOM 925 O O . ASP A 1 113 ? -4.393 1.708 5.465 1.00 92.31 113 ASP A O 1
ATOM 929 N N . LEU A 1 114 ? -3.774 3.027 7.171 1.00 93.31 114 LEU A N 1
ATOM 930 C CA . LEU A 1 114 ? -4.034 4.295 6.491 1.00 93.31 114 LEU A CA 1
ATOM 931 C C . LEU A 1 114 ? -3.345 4.352 5.128 1.00 93.31 114 LEU A C 1
ATOM 933 O O . LEU A 1 114 ? -3.986 4.707 4.150 1.00 93.31 114 LEU A O 1
ATOM 937 N N . LEU A 1 115 ? -2.072 3.962 5.009 1.00 92.94 115 LEU A N 1
ATOM 938 C CA . LEU A 1 115 ? -1.390 3.973 3.707 1.00 92.94 115 LEU A CA 1
ATOM 939 C C . LEU A 1 115 ? -2.094 3.120 2.644 1.00 92.94 115 LEU A C 1
ATOM 941 O O . LEU A 1 115 ? -2.017 3.463 1.467 1.00 92.94 115 LEU A O 1
ATOM 945 N N . LYS A 1 116 ? -2.771 2.034 3.037 1.00 92.88 116 LYS A N 1
ATOM 946 C CA . LYS A 1 116 ? -3.582 1.216 2.125 1.00 92.88 116 LYS A CA 1
ATOM 947 C C . LYS A 1 116 ? -4.906 1.907 1.811 1.00 92.88 116 LYS A C 1
ATOM 949 O O . LYS A 1 116 ? -5.255 2.051 0.645 1.00 92.88 116 LYS A O 1
ATOM 954 N N . THR A 1 117 ? -5.599 2.395 2.837 1.00 91.81 117 THR A N 1
ATOM 955 C CA . THR A 1 117 ? -6.896 3.077 2.707 1.00 91.81 117 THR A CA 1
ATOM 956 C C . THR A 1 117 ? -6.806 4.330 1.835 1.00 91.81 117 THR A C 1
ATOM 958 O O . THR A 1 117 ? -7.676 4.586 1.007 1.00 91.81 117 THR A O 1
ATOM 961 N N . LEU A 1 118 ? -5.711 5.087 1.947 1.00 92.06 118 LEU A N 1
ATOM 962 C CA . LEU A 1 118 ? -5.474 6.303 1.170 1.00 92.06 118 LEU A CA 1
ATOM 963 C C . LEU A 1 118 ? -5.197 6.045 -0.327 1.00 92.06 118 LEU A C 1
ATOM 965 O O . LEU A 1 118 ? -5.085 7.003 -1.085 1.00 92.06 118 LEU A O 1
ATOM 969 N N . GLN A 1 119 ? -5.088 4.799 -0.799 1.00 87.56 119 GLN A N 1
ATOM 970 C CA . GLN A 1 119 ? -4.826 4.522 -2.222 1.00 87.56 119 GLN A CA 1
ATOM 971 C C . GLN A 1 119 ? -5.983 4.925 -3.143 1.00 87.56 119 GLN A C 1
ATOM 973 O O . GLN A 1 119 ? -5.757 5.205 -4.318 1.00 87.56 119 GLN A O 1
ATOM 978 N N . GLN A 1 120 ? -7.208 4.982 -2.614 1.00 80.69 120 GLN A N 1
ATOM 979 C CA . GLN A 1 120 ? -8.414 5.286 -3.391 1.00 80.69 120 GLN A CA 1
ATOM 980 C C . GLN A 1 120 ? -8.832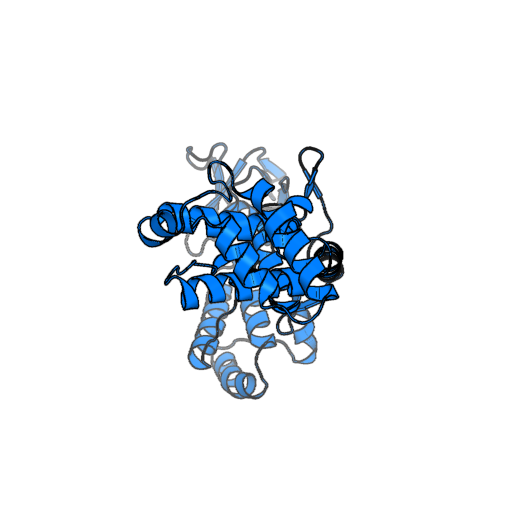 6.762 -3.347 1.00 80.69 120 GLN A C 1
ATOM 982 O O . GLN A 1 120 ? -9.815 7.111 -3.988 1.00 80.69 120 GLN A O 1
ATOM 987 N N . GLY A 1 121 ? -8.101 7.617 -2.622 1.00 85.94 121 GLY A N 1
ATOM 988 C CA . GLY A 1 121 ? -8.518 8.999 -2.378 1.00 85.94 121 GLY A CA 1
ATOM 989 C C . GLY A 1 121 ? -9.727 9.041 -1.442 1.00 85.94 121 GLY A C 1
ATOM 990 O O . GLY A 1 121 ? -10.858 8.779 -1.837 1.00 85.94 121 GLY A O 1
ATOM 991 N N . VAL A 1 122 ? -9.505 9.359 -0.169 1.00 88.38 122 VAL A N 1
ATOM 992 C CA . VAL A 1 122 ? -10.568 9.290 0.851 1.00 88.38 122 VAL A CA 1
ATOM 993 C C . VAL A 1 122 ? -10.712 10.604 1.590 1.00 88.38 122 VAL A C 1
ATOM 995 O O . VAL A 1 122 ? -9.730 11.305 1.861 1.00 88.38 122 VAL A O 1
ATOM 998 N N . THR A 1 123 ? -11.947 10.961 1.932 1.00 89.12 123 THR A N 1
ATOM 999 C CA . THR A 1 123 ? -12.186 12.153 2.737 1.00 89.12 123 THR A CA 1
ATOM 1000 C C . THR A 1 123 ? -11.891 11.870 4.201 1.00 89.12 123 THR A C 1
ATOM 1002 O O . THR A 1 123 ? -11.896 10.737 4.684 1.00 89.12 123 THR A O 1
ATOM 1005 N N . LYS A 1 124 ? -11.689 12.941 4.964 1.00 86.62 124 LYS A N 1
ATOM 1006 C CA . LYS A 1 124 ? -11.553 12.833 6.416 1.00 86.62 124 LYS A CA 1
ATOM 1007 C C . LYS A 1 124 ? -12.771 12.193 7.082 1.00 86.62 124 LYS A C 1
ATOM 1009 O O . LYS A 1 124 ? -12.607 11.547 8.109 1.00 86.62 124 LYS A O 1
ATOM 1014 N N . GLN A 1 125 ? -13.970 12.419 6.547 1.00 81.56 125 GLN A N 1
ATOM 1015 C CA . GLN A 1 125 ? -15.185 11.854 7.123 1.00 81.56 125 GLN A CA 1
ATOM 1016 C C . GLN A 1 125 ? -15.205 10.336 6.931 1.00 81.56 125 GLN A C 1
ATOM 1018 O O . GLN A 1 125 ? -15.390 9.627 7.913 1.00 81.56 125 GLN A O 1
ATOM 1023 N N . ASP A 1 126 ? -14.853 9.857 5.735 1.00 84.56 126 ASP A N 1
ATOM 1024 C CA . ASP A 1 126 ? -14.743 8.421 5.444 1.00 84.56 126 ASP A CA 1
ATOM 1025 C C . ASP A 1 126 ? -13.753 7.733 6.397 1.00 84.56 126 ASP A C 1
ATOM 1027 O O . ASP A 1 126 ? -14.026 6.659 6.925 1.00 84.56 126 ASP A O 1
ATOM 1031 N N . LEU A 1 127 ? -12.627 8.390 6.702 1.00 86.50 127 LEU A N 1
ATOM 1032 C CA . LEU A 1 127 ? -11.655 7.890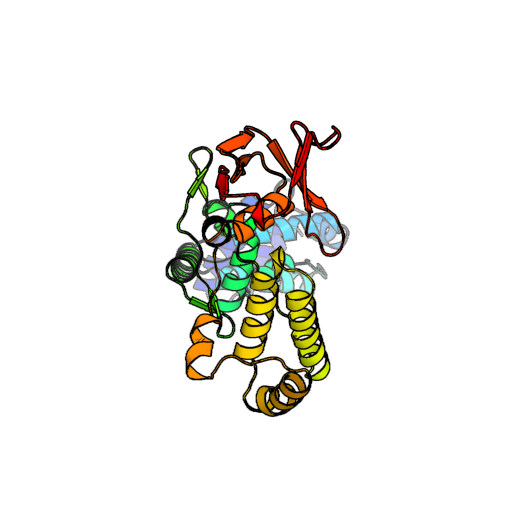 7.678 1.00 86.50 127 LEU A CA 1
ATOM 1033 C C . LEU A 1 127 ? -12.224 7.817 9.106 1.00 86.50 127 LEU A C 1
ATOM 1035 O O . LEU A 1 127 ? -11.899 6.892 9.842 1.00 86.50 127 LEU A O 1
ATOM 1039 N N . LEU A 1 128 ? -13.049 8.778 9.532 1.00 79.50 128 LEU A N 1
ATOM 1040 C CA . LEU A 1 128 ? -13.660 8.755 10.871 1.00 79.50 128 LEU A CA 1
ATOM 1041 C C . LEU A 1 128 ? -14.746 7.690 11.003 1.00 79.50 128 LEU A C 1
ATOM 1043 O O . LEU A 1 128 ? -14.958 7.184 12.104 1.00 79.50 128 LEU A O 1
ATOM 1047 N N . ASP A 1 129 ? -15.421 7.379 9.901 1.00 74.81 129 ASP A N 1
ATOM 1048 C CA . ASP A 1 129 ? -16.424 6.322 9.850 1.00 74.81 129 ASP A CA 1
ATOM 1049 C C . ASP A 1 129 ? -15.757 4.937 9.761 1.00 74.81 129 ASP A C 1
ATOM 1051 O O . ASP A 1 129 ? -16.251 3.980 10.353 1.00 74.81 129 ASP A O 1
ATOM 1055 N N . HIS A 1 130 ? -14.596 4.842 9.101 1.00 79.75 130 HIS A N 1
ATOM 1056 C CA . HIS A 1 130 ? -13.815 3.608 8.988 1.00 79.75 130 HIS A CA 1
ATOM 1057 C C . HIS A 1 130 ? -13.035 3.259 10.267 1.00 79.75 130 HIS A C 1
ATOM 1059 O O . HIS A 1 130 ? -13.038 2.113 10.713 1.00 79.75 130 HIS A O 1
ATOM 1065 N N . TYR A 1 131 ? -12.356 4.236 10.875 1.00 78.06 131 TYR A N 1
ATOM 1066 C CA . TYR A 1 131 ? -11.522 4.010 12.053 1.00 78.06 131 TYR A CA 1
ATOM 1067 C C . TYR A 1 131 ? -12.261 4.353 13.340 1.00 78.06 131 TYR A C 1
ATOM 1069 O O . TYR A 1 131 ? -12.698 5.484 13.559 1.00 78.06 131 TYR A O 1
ATOM 1077 N N . VAL A 1 132 ? -12.271 3.421 14.290 1.00 71.44 132 VAL A N 1
ATOM 1078 C CA . VAL A 1 132 ? -12.861 3.644 15.612 1.00 71.44 132 VAL A CA 1
ATOM 1079 C C . VAL A 1 132 ? -11.890 4.393 16.535 1.00 71.44 132 VAL A C 1
ATOM 1081 O O . VAL A 1 132 ? -11.510 3.942 17.612 1.00 71.44 132 VAL A O 1
ATOM 1084 N N . VAL A 1 133 ? -11.505 5.605 16.143 1.00 72.38 133 VAL A N 1
ATOM 1085 C CA . VAL A 1 133 ? -10.658 6.489 16.954 1.00 72.38 133 VAL A CA 1
ATOM 1086 C C . VAL A 1 133 ? -11.207 7.914 16.964 1.00 72.38 133 VAL A C 1
ATOM 1088 O O . VAL A 1 133 ? -12.115 8.271 16.217 1.00 72.38 133 VAL A O 1
ATOM 1091 N N . SER A 1 134 ? -10.691 8.757 17.861 1.00 72.25 134 SER A N 1
ATOM 1092 C CA . SER A 1 134 ? -11.108 10.163 17.899 1.00 72.25 134 SER A CA 1
ATOM 1093 C C . SER A 1 134 ? -10.597 10.937 16.679 1.00 72.25 134 SER A C 1
ATOM 1095 O O . SER A 1 134 ? -9.531 10.635 16.141 1.00 72.25 134 SER A O 1
ATOM 1097 N N . ARG A 1 135 ? -11.287 12.026 16.319 1.00 78.00 135 ARG A N 1
ATOM 1098 C CA . ARG A 1 135 ? -10.857 12.928 15.239 1.00 78.00 135 ARG A CA 1
ATOM 1099 C C . ARG A 1 135 ? -9.405 13.389 15.370 1.00 78.00 135 ARG A C 1
ATOM 1101 O O . ARG A 1 135 ? -8.671 13.366 14.388 1.00 78.00 135 ARG A O 1
ATOM 1108 N N . LYS A 1 136 ? -8.983 13.743 16.586 1.00 79.06 136 LYS A N 1
ATOM 1109 C CA . LYS A 1 136 ? -7.610 14.186 16.874 1.00 79.06 136 LYS A CA 1
ATOM 1110 C C . LYS A 1 136 ? -6.565 13.106 16.588 1.00 79.06 136 LYS A C 1
ATOM 1112 O O . LYS A 1 136 ? -5.430 13.430 16.262 1.00 79.06 136 LYS A O 1
ATOM 1117 N N . VAL A 1 137 ? -6.930 11.832 16.739 1.00 84.94 137 VAL A N 1
ATOM 1118 C CA . VAL A 1 137 ? -6.028 10.706 16.474 1.00 84.94 137 VAL A CA 1
ATOM 1119 C C . VAL A 1 137 ? -5.808 10.553 14.970 1.00 84.94 137 VAL A C 1
ATOM 1121 O O . VAL A 1 137 ? -4.657 10.555 14.551 1.00 84.94 137 VAL A O 1
ATOM 1124 N N . ILE A 1 138 ? -6.879 10.544 14.164 1.00 89.44 138 ILE A N 1
ATOM 1125 C CA . ILE A 1 138 ? -6.758 10.527 12.694 1.00 89.44 138 ILE A CA 1
ATOM 1126 C C . ILE A 1 138 ? -5.980 11.737 12.182 1.00 89.44 138 ILE A C 1
ATOM 1128 O O . ILE A 1 138 ? -5.075 11.578 11.372 1.00 89.44 138 ILE A O 1
ATOM 1132 N N . GLU A 1 139 ? -6.278 12.939 12.682 1.00 89.31 139 GLU A N 1
ATOM 1133 C CA . GLU A 1 139 ? -5.529 14.150 12.320 1.00 89.31 139 GLU A CA 1
ATOM 1134 C C . GLU A 1 139 ? -4.037 14.004 12.616 1.00 89.31 139 GLU A C 1
ATOM 1136 O O . GLU A 1 139 ? -3.216 14.318 11.763 1.00 89.31 139 GLU A O 1
ATOM 1141 N N . LYS A 1 140 ? -3.683 13.483 13.796 1.00 91.12 140 LYS A N 1
ATOM 1142 C CA . LYS A 1 140 ? -2.290 13.257 14.181 1.00 91.12 140 LYS A CA 1
ATOM 1143 C C . LYS A 1 140 ? -1.599 12.235 13.277 1.00 91.12 140 LYS A C 1
ATOM 1145 O O . LYS A 1 140 ? -0.445 12.444 12.916 1.00 91.12 140 LYS A O 1
ATOM 1150 N N . ASP A 1 141 ? -2.266 11.137 12.931 1.00 93.69 141 ASP A N 1
ATOM 1151 C CA . ASP A 1 141 ? -1.675 10.114 12.064 1.00 93.69 141 ASP A CA 1
ATOM 1152 C C . ASP A 1 141 ? -1.479 10.616 10.635 1.00 93.69 141 ASP A C 1
ATOM 1154 O O . ASP A 1 141 ? -0.404 10.424 10.069 1.00 93.69 141 ASP A O 1
ATOM 1158 N N . LEU A 1 142 ? -2.467 11.327 10.087 1.00 93.75 142 LEU A N 1
ATOM 1159 C CA . LEU A 1 142 ? -2.340 11.992 8.791 1.00 93.75 142 LEU A CA 1
ATOM 1160 C C . LEU A 1 142 ? -1.208 13.021 8.811 1.00 93.75 142 LEU A C 1
ATOM 1162 O O . LEU A 1 142 ? -0.361 13.006 7.925 1.00 93.75 142 LEU A O 1
ATOM 1166 N N . ASP A 1 143 ? -1.128 13.857 9.847 1.00 93.56 143 ASP A N 1
ATOM 1167 C CA . ASP A 1 143 ? -0.047 14.831 10.012 1.00 93.56 143 ASP A CA 1
ATOM 1168 C C . ASP A 1 143 ? 1.333 14.165 10.044 1.00 93.56 143 ASP A C 1
ATOM 1170 O O . ASP A 1 143 ? 2.271 14.670 9.425 1.00 93.56 143 ASP A O 1
ATOM 1174 N N . ASN A 1 144 ? 1.469 13.039 10.749 1.00 94.75 144 ASN A N 1
ATOM 1175 C CA . ASN A 1 144 ? 2.719 12.282 10.804 1.00 94.75 144 ASN A CA 1
ATOM 1176 C C . ASN A 1 144 ? 3.097 11.736 9.424 1.00 94.75 144 ASN A C 1
ATOM 1178 O O . ASN A 1 144 ? 4.254 11.843 9.022 1.00 94.75 144 ASN A O 1
ATOM 1182 N N . LEU A 1 145 ? 2.134 11.180 8.685 1.00 94.38 145 LEU A N 1
ATOM 1183 C CA . LEU A 1 145 ? 2.368 10.672 7.334 1.00 94.38 145 LEU A CA 1
ATOM 1184 C C . LEU A 1 145 ? 2.703 11.809 6.352 1.00 94.38 145 LEU A C 1
ATOM 1186 O O . LEU A 1 145 ? 3.588 11.643 5.519 1.00 94.38 145 LEU A O 1
ATOM 1190 N N . ILE A 1 146 ? 2.050 12.970 6.454 1.00 93.06 146 ILE A N 1
ATOM 1191 C CA . ILE A 1 146 ? 2.279 14.132 5.574 1.00 93.06 146 ILE A CA 1
ATOM 1192 C C . ILE A 1 146 ? 3.634 14.786 5.857 1.00 93.06 146 ILE A C 1
ATOM 1194 O O . ILE A 1 146 ? 4.364 15.151 4.933 1.00 93.06 146 ILE A O 1
ATOM 1198 N N . LYS A 1 147 ? 3.998 14.953 7.134 1.00 93.56 147 LYS A N 1
ATOM 1199 C CA . LYS A 1 147 ? 5.311 15.497 7.527 1.00 93.56 147 LYS A CA 1
ATOM 1200 C C . LYS A 1 147 ? 6.432 14.504 7.223 1.00 93.56 147 LYS A C 1
ATOM 1202 O O . LYS A 1 147 ? 7.534 14.921 6.866 1.00 93.56 147 LYS A O 1
ATOM 1207 N N . GLY A 1 148 ? 6.110 13.217 7.278 1.00 92.69 148 GLY A N 1
ATOM 1208 C CA . GLY A 1 148 ? 7.020 12.102 7.105 1.00 92.69 148 GLY A CA 1
ATOM 1209 C C . GLY A 1 148 ? 7.315 11.440 8.449 1.00 92.69 148 GLY A C 1
ATOM 1210 O O . GLY A 1 148 ? 7.661 12.104 9.425 1.00 92.69 148 GLY A O 1
ATOM 1211 N N . THR A 1 149 ? 7.217 10.116 8.491 1.00 93.50 149 THR A N 1
ATOM 1212 C CA . THR A 1 149 ? 7.456 9.291 9.685 1.00 93.50 149 THR A CA 1
ATOM 1213 C C . THR A 1 149 ? 8.352 8.098 9.342 1.00 93.50 149 THR A C 1
ATOM 1215 O O . THR A 1 149 ? 8.717 7.914 8.181 1.00 93.50 149 THR A O 1
ATOM 1218 N N . LYS A 1 150 ? 8.767 7.301 10.333 1.00 91.44 150 LYS A N 1
ATOM 1219 C CA . LYS A 1 150 ? 9.501 6.046 10.109 1.00 91.44 150 LYS A CA 1
ATOM 1220 C C . LYS A 1 150 ? 8.599 4.843 10.373 1.00 91.44 150 LYS A C 1
ATOM 1222 O O . LYS A 1 150 ? 8.073 4.698 11.471 1.00 91.44 150 LYS A O 1
ATOM 1227 N N . ILE A 1 151 ? 8.490 3.952 9.392 1.00 89.12 151 ILE A N 1
ATOM 1228 C CA . ILE A 1 151 ? 7.767 2.680 9.472 1.00 89.12 151 ILE A CA 1
ATOM 1229 C C . ILE A 1 151 ? 8.757 1.554 9.151 1.00 89.12 151 ILE A C 1
ATOM 1231 O O . ILE A 1 151 ? 9.286 1.513 8.050 1.00 89.12 151 ILE A O 1
ATOM 1235 N N . LEU A 1 152 ? 9.056 0.672 10.119 1.00 85.00 152 LEU A N 1
ATOM 1236 C CA . LEU A 1 152 ? 10.094 -0.377 10.001 1.00 85.00 152 LEU A CA 1
ATOM 1237 C C . LEU A 1 152 ? 11.443 0.171 9.496 1.00 85.00 152 LEU A C 1
ATOM 1239 O O . LEU A 1 152 ? 12.082 -0.387 8.611 1.00 85.00 152 LEU A O 1
ATOM 1243 N N . GLY A 1 153 ? 11.857 1.328 10.014 1.00 82.50 153 GLY A N 1
ATOM 1244 C CA . GLY A 1 153 ? 13.084 1.999 9.579 1.00 82.50 153 GLY A CA 1
ATOM 1245 C C . GLY A 1 153 ? 12.973 2.744 8.243 1.00 82.50 153 GLY A C 1
ATOM 1246 O O . GLY A 1 153 ? 13.806 3.606 7.988 1.00 82.50 153 GLY A O 1
ATOM 1247 N N . GLN A 1 154 ? 11.932 2.519 7.437 1.00 88.31 154 GLN A N 1
ATOM 1248 C CA . GLN A 1 154 ? 11.699 3.251 6.191 1.00 88.31 154 GLN A CA 1
ATOM 1249 C C . GLN A 1 154 ? 11.032 4.599 6.460 1.00 88.31 154 GLN A C 1
ATOM 1251 O O . GLN A 1 154 ? 10.020 4.680 7.153 1.00 88.31 154 GLN A O 1
ATOM 1256 N N . HIS A 1 155 ? 11.581 5.669 5.898 1.00 92.31 155 HIS A N 1
ATOM 1257 C CA . HIS A 1 155 ? 10.959 6.980 5.903 1.00 92.31 155 HIS A CA 1
ATOM 1258 C C . HIS A 1 155 ? 9.778 6.990 4.933 1.00 92.31 155 HIS A C 1
ATOM 1260 O O . HIS A 1 155 ? 9.955 6.851 3.723 1.00 92.31 155 HIS A O 1
ATOM 1266 N N . VAL A 1 156 ? 8.573 7.148 5.466 1.00 92.44 156 VAL A N 1
ATOM 1267 C CA . VAL A 1 156 ? 7.335 7.187 4.692 1.00 92.44 156 VAL A CA 1
ATOM 1268 C C . VAL A 1 156 ? 6.761 8.587 4.749 1.00 92.44 156 VAL A C 1
ATOM 1270 O O . VAL A 1 156 ? 6.559 9.123 5.840 1.00 92.44 156 VAL A O 1
ATOM 1273 N N . LYS A 1 157 ? 6.489 9.165 3.579 1.00 92.62 157 LYS A N 1
ATOM 1274 C CA . LYS A 1 157 ? 5.891 10.493 3.454 1.00 92.62 157 LYS A CA 1
ATOM 1275 C C . LYS A 1 157 ? 4.846 10.520 2.347 1.00 92.62 157 LYS A C 1
ATOM 1277 O O . LYS A 1 157 ? 5.186 10.298 1.188 1.00 92.62 157 LYS A O 1
ATOM 1282 N N . ILE A 1 158 ? 3.608 10.838 2.709 1.00 90.88 158 ILE A N 1
ATOM 1283 C CA . ILE A 1 158 ? 2.508 11.018 1.757 1.00 90.88 158 ILE A CA 1
ATOM 1284 C C . ILE A 1 158 ? 2.365 12.491 1.367 1.00 90.88 158 ILE A C 1
ATOM 1286 O O . ILE A 1 158 ? 2.947 13.388 1.984 1.00 90.88 158 ILE A O 1
ATOM 1290 N N . ARG A 1 159 ? 1.573 12.748 0.330 1.00 85.94 159 ARG A N 1
ATOM 1291 C CA . ARG A 1 159 ? 1.211 14.105 -0.082 1.00 85.94 159 ARG A CA 1
ATOM 1292 C C . ARG A 1 159 ? 0.254 14.747 0.908 1.00 85.94 159 ARG A C 1
ATOM 1294 O O . ARG A 1 159 ? -0.467 14.068 1.632 1.00 85.94 159 ARG A O 1
ATOM 1301 N N . ASN A 1 160 ? 0.213 16.074 0.876 1.00 79.25 160 ASN A N 1
ATOM 1302 C CA . ASN A 1 160 ? -0.880 16.795 1.509 1.00 79.25 160 ASN A CA 1
ATOM 1303 C C . ASN A 1 160 ? -2.196 16.565 0.739 1.00 79.25 160 ASN A C 1
ATOM 1305 O O . ASN A 1 160 ? -2.170 16.067 -0.387 1.00 79.25 160 ASN A O 1
ATOM 1309 N N . TYR A 1 161 ? -3.326 16.926 1.348 1.00 78.69 161 TYR A N 1
ATOM 1310 C CA . TYR A 1 161 ? -4.649 16.746 0.749 1.00 78.69 161 TYR A CA 1
ATOM 1311 C C . TYR A 1 161 ? -4.746 17.375 -0.649 1.00 78.69 161 TYR A C 1
ATOM 1313 O O . TYR A 1 161 ? -4.152 18.420 -0.930 1.00 78.69 161 TYR A O 1
ATOM 1321 N N . GLN A 1 162 ? -5.528 16.739 -1.511 1.00 77.19 162 GLN A N 1
ATOM 1322 C CA . GLN A 1 162 ? -5.850 17.211 -2.849 1.00 77.19 162 GLN A CA 1
ATOM 1323 C C . GLN A 1 162 ? -7.324 17.612 -2.911 1.00 77.19 162 GLN A C 1
ATOM 1325 O O . GLN A 1 162 ? -8.134 17.177 -2.092 1.00 77.19 162 GLN A O 1
ATOM 1330 N N . SER A 1 163 ? -7.664 18.505 -3.841 1.00 72.69 163 SER A N 1
ATOM 1331 C CA . SER A 1 163 ? -9.061 18.835 -4.108 1.00 72.69 163 SER A CA 1
ATOM 1332 C C . SER A 1 163 ? -9.534 18.054 -5.325 1.00 72.69 163 SER A C 1
ATOM 1334 O O . SER A 1 163 ? -9.148 18.369 -6.448 1.00 72.69 163 SER A O 1
ATOM 1336 N N . GLU A 1 164 ? -10.390 17.068 -5.089 1.00 69.94 164 GLU A N 1
ATOM 1337 C CA . GLU A 1 164 ? -11.050 16.267 -6.120 1.00 69.94 164 GLU A CA 1
ATOM 1338 C C . GLU A 1 164 ? -12.557 16.504 -6.021 1.00 69.94 164 GLU A C 1
ATOM 1340 O O . GLU A 1 164 ? -13.134 16.411 -4.939 1.00 69.94 164 GLU A O 1
ATOM 1345 N N . ASP A 1 165 ? -13.199 16.899 -7.124 1.00 71.94 165 ASP A N 1
ATOM 1346 C CA . ASP A 1 165 ? -14.645 17.173 -7.184 1.00 71.94 165 ASP A CA 1
ATOM 1347 C C . ASP A 1 165 ? -15.173 18.072 -6.045 1.00 71.94 165 ASP A C 1
ATOM 1349 O O . ASP A 1 165 ? -16.261 17.874 -5.501 1.00 71.94 165 ASP A O 1
ATOM 1353 N N . ARG A 1 166 ? -14.388 19.100 -5.680 1.00 77.44 166 ARG A N 1
ATOM 1354 C CA . ARG A 1 166 ? -14.655 20.049 -4.575 1.00 77.44 166 ARG A CA 1
ATOM 1355 C C . ARG A 1 166 ? -14.659 19.421 -3.173 1.00 77.44 166 ARG A C 1
ATOM 1357 O O . ARG A 1 166 ? -15.081 20.072 -2.217 1.00 77.44 166 ARG A O 1
ATOM 1364 N N . LYS A 1 167 ? -14.158 18.196 -3.022 1.00 78.69 167 LYS A N 1
ATOM 1365 C CA . LYS A 1 167 ? -13.883 17.545 -1.736 1.00 78.69 167 LYS A CA 1
ATOM 1366 C C . LYS A 1 167 ? -12.380 17.527 -1.478 1.00 78.69 167 LYS A C 1
ATOM 1368 O O . LYS A 1 167 ? -11.585 17.483 -2.410 1.00 78.69 167 LYS A O 1
ATOM 1373 N N . LEU A 1 168 ? -11.996 17.601 -0.205 1.00 82.69 168 LEU A N 1
ATOM 1374 C CA . LEU A 1 168 ? -10.605 17.428 0.205 1.00 82.69 168 LEU A CA 1
ATOM 1375 C C . LEU A 1 168 ? -10.363 15.948 0.492 1.00 82.69 168 LEU A C 1
ATOM 1377 O O . LEU A 1 168 ? -10.919 15.409 1.457 1.00 82.69 168 LEU A O 1
ATOM 1381 N N . THR A 1 169 ? -9.557 15.312 -0.349 1.00 87.50 169 THR A N 1
ATOM 1382 C CA . THR A 1 169 ? -9.186 13.901 -0.240 1.00 87.50 169 THR A CA 1
ATOM 1383 C C . THR A 1 169 ? -7.722 13.770 0.158 1.00 87.50 169 THR A C 1
ATOM 1385 O O . THR A 1 169 ? -6.868 14.591 -0.184 1.00 87.50 169 THR A O 1
ATOM 1388 N N . TYR A 1 170 ? -7.427 12.740 0.942 1.00 88.19 170 TYR A N 1
ATOM 1389 C CA . TYR A 1 170 ? -6.067 12.291 1.201 1.00 88.19 170 TYR A CA 1
ATOM 1390 C C . TYR A 1 170 ? -5.784 11.119 0.268 1.00 88.19 170 TYR A C 1
ATOM 1392 O O . TYR A 1 170 ? -6.574 10.174 0.218 1.00 88.19 170 TYR A O 1
ATOM 1400 N N . GLN A 1 171 ? -4.659 11.177 -0.444 1.00 87.38 171 GLN A N 1
ATOM 1401 C CA . GLN A 1 171 ? -4.251 10.122 -1.362 1.00 87.38 171 GLN A CA 1
ATOM 1402 C C . GLN A 1 171 ? -2.778 9.757 -1.169 1.00 87.38 171 GLN A C 1
ATOM 1404 O O . GLN A 1 171 ? -1.927 10.613 -0.908 1.00 87.38 171 GLN A O 1
ATOM 1409 N N . SER A 1 172 ? -2.475 8.469 -1.296 1.00 88.19 172 SER A N 1
ATOM 1410 C CA . SER A 1 172 ? -1.114 7.943 -1.258 1.00 88.19 172 SER A CA 1
ATOM 1411 C C . SER A 1 172 ? -0.950 6.851 -2.302 1.00 88.19 172 SER A C 1
ATOM 1413 O O . SER A 1 172 ? -1.712 5.892 -2.320 1.00 88.19 172 SER A O 1
ATOM 1415 N N . THR A 1 173 ? 0.093 6.946 -3.125 1.00 89.56 173 THR A N 1
ATOM 1416 C CA . THR A 1 173 ? 0.509 5.840 -4.005 1.00 89.56 173 THR A CA 1
ATOM 1417 C C . THR A 1 173 ? 1.491 4.893 -3.311 1.00 89.56 173 THR A C 1
ATOM 1419 O O . THR A 1 173 ? 1.966 3.932 -3.913 1.00 89.56 173 THR A O 1
ATOM 1422 N N . ILE A 1 174 ? 1.854 5.176 -2.055 1.00 90.69 174 ILE A N 1
ATOM 1423 C CA . ILE A 1 174 ? 2.779 4.353 -1.278 1.00 90.69 174 ILE A CA 1
ATOM 1424 C C . ILE A 1 174 ? 2.007 3.166 -0.719 1.00 90.69 174 ILE A C 1
ATOM 1426 O O . ILE A 1 174 ? 1.129 3.333 0.126 1.00 90.69 174 ILE A O 1
ATOM 1430 N N . HIS A 1 175 ? 2.383 1.963 -1.145 1.00 89.31 175 HIS A N 1
ATOM 1431 C CA . HIS A 1 175 ? 1.825 0.729 -0.613 1.00 89.31 175 HIS A CA 1
ATOM 1432 C C . HIS A 1 175 ? 2.805 0.058 0.359 1.00 89.31 175 HIS A C 1
ATOM 1434 O O . HIS A 1 175 ? 3.921 -0.281 -0.040 1.00 89.31 175 HIS A O 1
ATOM 1440 N N . PRO A 1 176 ? 2.412 -0.185 1.623 1.00 88.81 176 PRO A N 1
ATOM 1441 C CA . PRO A 1 176 ? 3.235 -0.973 2.528 1.00 88.81 176 PRO A CA 1
ATOM 1442 C C . PRO A 1 176 ? 3.143 -2.464 2.174 1.00 88.81 176 PRO A C 1
ATOM 1444 O O . PRO A 1 176 ? 2.046 -3.027 2.145 1.00 88.81 176 PRO A O 1
ATOM 1447 N N . ILE A 1 177 ? 4.294 -3.098 1.940 1.00 88.50 177 ILE A N 1
ATOM 1448 C CA . ILE A 1 177 ? 4.448 -4.546 1.749 1.00 88.50 177 ILE A CA 1
ATOM 1449 C C . ILE A 1 177 ? 5.399 -5.060 2.834 1.00 88.50 177 ILE A C 1
ATOM 1451 O O . ILE A 1 177 ? 6.505 -4.542 2.982 1.00 88.50 177 ILE A O 1
ATOM 1455 N N . PHE A 1 178 ? 4.973 -6.086 3.574 1.00 87.25 178 PHE A N 1
ATOM 1456 C CA . PHE A 1 178 ? 5.772 -6.733 4.617 1.00 87.25 178 PHE A CA 1
ATOM 1457 C C . PHE A 1 178 ? 5.938 -8.208 4.282 1.00 87.25 178 PHE A C 1
ATOM 1459 O O . PHE A 1 178 ? 4.954 -8.941 4.220 1.00 87.25 178 PHE A O 1
ATOM 1466 N N . LEU A 1 179 ? 7.180 -8.633 4.068 1.00 90.06 179 LEU A N 1
ATOM 1467 C CA . LEU A 1 179 ? 7.518 -10.014 3.741 1.00 90.06 179 LEU A CA 1
ATOM 1468 C C . LEU A 1 179 ? 8.512 -10.532 4.790 1.00 90.06 179 LEU A C 1
ATOM 1470 O O . LEU A 1 179 ? 9.686 -10.157 4.739 1.00 90.06 179 LEU A O 1
ATOM 1474 N N . PRO A 1 180 ? 8.072 -11.345 5.769 1.00 90.88 180 PRO A N 1
ATOM 1475 C CA . PRO A 1 180 ? 8.981 -12.000 6.700 1.00 90.88 180 PRO A CA 1
ATOM 1476 C C . PRO A 1 180 ? 9.697 -13.141 5.969 1.00 90.88 180 PRO A C 1
ATOM 1478 O O . PRO A 1 180 ? 9.184 -14.251 5.877 1.00 90.88 180 PRO A O 1
ATOM 1481 N N . LEU A 1 181 ? 10.867 -12.837 5.414 1.00 95.19 181 LEU A N 1
ATOM 1482 C CA . LEU A 1 181 ? 11.661 -13.765 4.611 1.00 95.19 181 LEU A CA 1
ATOM 1483 C C . LEU A 1 181 ? 12.847 -14.310 5.407 1.00 95.19 181 LEU A C 1
ATOM 1485 O O . LEU A 1 181 ? 13.484 -13.590 6.181 1.00 95.19 181 LEU A O 1
ATOM 1489 N N . ASN A 1 182 ? 13.192 -15.573 5.173 1.00 97.00 182 ASN A N 1
ATOM 1490 C CA . ASN A 1 182 ? 14.450 -16.138 5.648 1.00 97.00 182 ASN A CA 1
ATOM 1491 C C . ASN A 1 182 ? 15.642 -15.635 4.803 1.00 97.00 182 ASN A C 1
ATOM 1493 O O . ASN A 1 182 ? 15.474 -15.076 3.719 1.00 97.00 182 ASN A O 1
ATOM 1497 N N . LEU A 1 183 ? 16.877 -15.839 5.277 1.00 97.19 183 LEU A N 1
ATOM 1498 C CA . LEU A 1 183 ? 18.068 -15.304 4.595 1.00 97.19 183 LEU A CA 1
ATOM 1499 C C . LEU A 1 183 ? 18.272 -15.837 3.171 1.00 97.19 183 LEU A C 1
ATOM 1501 O O . LEU A 1 183 ? 18.805 -15.113 2.330 1.00 97.19 183 LEU A O 1
ATOM 1505 N N . THR A 1 184 ? 17.855 -17.071 2.887 1.00 97.56 184 THR A N 1
ATOM 1506 C CA . THR A 1 184 ? 17.954 -17.652 1.543 1.00 97.56 184 THR A CA 1
ATOM 1507 C C . THR A 1 184 ? 16.965 -16.982 0.591 1.00 97.56 184 THR A C 1
ATOM 1509 O O . THR A 1 184 ? 17.333 -16.636 -0.530 1.00 97.56 184 THR A O 1
ATOM 1512 N N . GLU A 1 185 ? 15.736 -16.727 1.040 1.00 98.06 185 GLU A N 1
ATOM 1513 C CA . GLU A 1 185 ? 14.729 -15.988 0.266 1.00 98.06 185 GLU A CA 1
ATOM 1514 C C . GLU A 1 185 ? 15.172 -14.545 0.003 1.00 98.06 185 GLU A C 1
ATOM 1516 O O . GLU A 1 185 ? 15.095 -14.073 -1.131 1.00 98.06 185 GLU A O 1
ATOM 1521 N N . VAL A 1 186 ? 15.717 -13.864 1.018 1.00 97.12 186 VAL A N 1
ATOM 1522 C CA . VAL A 1 186 ? 16.286 -12.515 0.861 1.00 97.12 186 VAL A CA 1
ATOM 1523 C C . VAL A 1 186 ? 17.422 -12.519 -0.163 1.00 97.12 186 VAL A C 1
ATOM 1525 O O . VAL A 1 186 ? 17.460 -11.646 -1.032 1.00 97.12 186 VAL A O 1
ATOM 1528 N N . PHE A 1 187 ? 18.331 -13.498 -0.091 1.00 97.44 187 PHE A N 1
ATOM 1529 C CA . PHE A 1 187 ? 19.442 -13.628 -1.034 1.00 97.44 187 PHE A CA 1
ATOM 1530 C C . PHE A 1 187 ? 18.949 -13.773 -2.478 1.00 97.44 187 PHE A C 1
ATOM 1532 O O . PHE A 1 187 ? 19.378 -13.008 -3.343 1.00 97.44 187 PHE A O 1
ATOM 1539 N N . TYR A 1 188 ? 18.031 -14.707 -2.745 1.00 97.69 188 TYR A N 1
ATOM 1540 C CA . TYR A 1 188 ? 17.530 -14.934 -4.103 1.00 97.69 188 TYR A CA 1
ATOM 1541 C C . TYR A 1 188 ? 16.649 -13.795 -4.615 1.00 97.69 188 TYR A C 1
ATOM 1543 O O . TYR A 1 188 ? 16.723 -13.473 -5.799 1.00 97.69 188 TYR A O 1
ATOM 1551 N N . MET A 1 189 ? 15.877 -13.134 -3.748 1.00 97.44 189 MET A N 1
ATOM 1552 C CA . MET A 1 189 ? 15.125 -11.937 -4.126 1.00 97.44 189 MET A CA 1
ATOM 1553 C C . MET A 1 189 ? 16.070 -10.801 -4.536 1.00 97.44 189 MET A C 1
ATOM 1555 O O . MET A 1 189 ? 15.895 -10.208 -5.600 1.00 97.44 189 MET A O 1
ATOM 1559 N N . PHE A 1 190 ? 17.108 -10.528 -3.737 1.00 96.56 190 PHE A N 1
ATOM 1560 C CA . PHE A 1 190 ? 18.113 -9.517 -4.066 1.00 96.56 190 PHE A CA 1
ATOM 1561 C C . PHE A 1 190 ? 18.849 -9.863 -5.370 1.00 96.56 190 PHE A C 1
ATOM 1563 O O . PHE A 1 190 ? 18.938 -9.031 -6.274 1.00 96.56 190 PHE A O 1
ATOM 1570 N N . LEU A 1 191 ? 19.352 -11.096 -5.487 1.00 96.38 191 LEU A N 1
ATOM 1571 C CA . LEU A 1 191 ? 20.091 -11.555 -6.663 1.00 96.38 191 LEU A CA 1
ATOM 1572 C C . LEU A 1 191 ? 19.222 -11.505 -7.926 1.00 96.38 191 LEU A C 1
ATOM 1574 O O . LEU A 1 191 ? 19.676 -11.015 -8.958 1.00 96.38 191 LEU A O 1
ATOM 1578 N N . GLY A 1 192 ? 17.969 -11.956 -7.837 1.00 97.31 192 GLY A N 1
ATOM 1579 C CA . GLY A 1 192 ? 17.004 -11.910 -8.931 1.00 97.31 192 GLY A CA 1
ATOM 1580 C C . GLY A 1 192 ? 16.779 -10.487 -9.435 1.00 97.31 192 GLY A C 1
ATOM 1581 O O . GLY A 1 192 ? 16.908 -10.243 -10.631 1.00 97.31 192 GLY A O 1
ATOM 1582 N N . LEU A 1 193 ? 16.552 -9.524 -8.534 1.00 97.38 193 LEU A N 1
ATOM 1583 C CA . LEU A 1 193 ? 16.409 -8.110 -8.902 1.00 97.38 193 LEU A CA 1
ATOM 1584 C C . LEU A 1 193 ? 17.667 -7.566 -9.597 1.00 97.38 193 LEU A C 1
ATOM 1586 O O . LEU A 1 193 ? 17.563 -6.898 -10.622 1.00 97.38 193 LEU A O 1
ATOM 1590 N N . LYS A 1 194 ? 18.865 -7.896 -9.105 1.00 96.06 194 LYS A N 1
ATOM 1591 C CA . LYS A 1 194 ? 20.129 -7.472 -9.734 1.00 96.06 194 LYS A CA 1
ATOM 1592 C C . LYS A 1 194 ? 20.377 -8.129 -11.100 1.00 96.06 194 LYS A C 1
ATOM 1594 O O . LYS A 1 194 ? 20.952 -7.511 -11.997 1.00 96.06 194 LYS A O 1
ATOM 1599 N N . L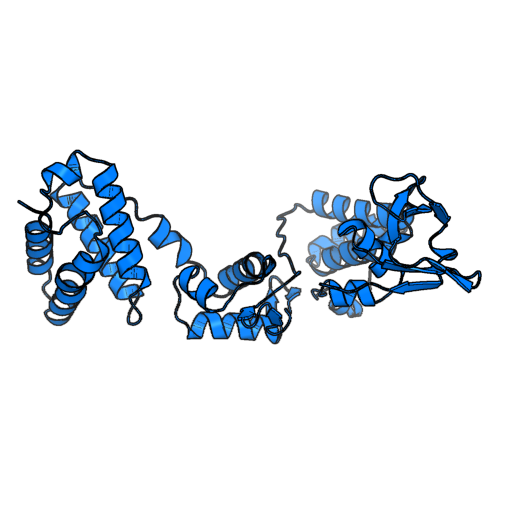EU A 1 195 ? 19.932 -9.369 -11.297 1.00 95.25 195 LEU A N 1
ATOM 1600 C CA . LEU A 1 195 ? 19.974 -10.035 -12.603 1.00 95.25 195 LEU A CA 1
ATOM 1601 C C . LEU A 1 195 ? 18.961 -9.422 -13.575 1.00 95.25 195 LEU A C 1
ATOM 1603 O O . LEU A 1 195 ? 19.298 -9.185 -14.736 1.00 95.25 195 LEU A O 1
ATOM 1607 N N . LEU A 1 196 ? 17.750 -9.108 -13.108 1.00 95.06 196 LEU A N 1
ATOM 1608 C CA . LEU A 1 196 ? 16.751 -8.387 -13.895 1.00 95.06 196 LEU A CA 1
ATOM 1609 C C . LEU A 1 196 ? 17.273 -7.006 -14.300 1.00 95.06 196 LEU A C 1
ATOM 1611 O O . LEU A 1 196 ? 17.182 -6.652 -15.469 1.00 95.06 196 LEU A O 1
ATOM 1615 N N . SER A 1 197 ? 17.935 -6.272 -13.399 1.00 93.81 197 SER A N 1
ATOM 1616 C CA . SER A 1 197 ? 18.476 -4.949 -13.728 1.00 93.81 197 SER A CA 1
ATOM 1617 C C . SER A 1 197 ? 19.540 -4.969 -14.831 1.00 93.81 197 SER A C 1
ATOM 1619 O O . SER A 1 197 ? 19.712 -3.975 -15.527 1.00 93.81 197 SER A O 1
ATOM 1621 N N . ARG A 1 198 ? 20.273 -6.079 -15.007 1.00 91.12 198 ARG A N 1
ATOM 1622 C CA . ARG A 1 198 ? 21.208 -6.245 -16.139 1.00 91.12 198 ARG A CA 1
ATOM 1623 C C . ARG A 1 198 ? 20.490 -6.571 -17.445 1.00 91.12 198 ARG A C 1
ATOM 1625 O O . ARG A 1 198 ? 20.983 -6.235 -18.515 1.00 91.12 198 ARG A O 1
ATOM 1632 N N . ASN A 1 199 ? 19.370 -7.280 -17.356 1.00 90.44 199 ASN A N 1
ATOM 1633 C CA . ASN A 1 199 ? 18.666 -7.794 -18.521 1.00 90.44 199 ASN A CA 1
ATOM 1634 C C . ASN A 1 199 ? 17.621 -6.830 -19.072 1.00 90.44 199 ASN A C 1
ATOM 1636 O O . ASN A 1 199 ? 17.336 -6.933 -20.253 1.00 90.44 199 ASN A O 1
ATOM 1640 N N . TYR A 1 200 ? 17.090 -5.918 -18.262 1.00 90.00 200 TYR A N 1
ATOM 1641 C CA . TYR A 1 200 ? 15.981 -5.034 -18.616 1.00 90.00 200 TYR A CA 1
ATOM 1642 C C . TYR A 1 200 ? 16.399 -3.569 -18.418 1.00 90.00 200 TYR A C 1
ATOM 1644 O O . TYR A 1 200 ? 16.328 -3.067 -17.295 1.00 90.00 200 TYR A O 1
ATOM 1652 N N . PRO A 1 201 ? 16.909 -2.892 -19.467 1.00 82.81 201 PRO A N 1
ATOM 1653 C CA . PRO A 1 201 ? 17.489 -1.553 -19.346 1.00 82.81 201 PRO A CA 1
ATOM 1654 C C . PRO A 1 201 ? 16.498 -0.481 -18.882 1.00 82.81 201 PRO A C 1
ATOM 1656 O O . PRO A 1 201 ? 16.865 0.344 -18.049 1.00 82.81 201 PRO A O 1
ATOM 1659 N N . ILE A 1 202 ? 15.249 -0.519 -19.366 1.00 84.00 202 ILE A N 1
ATOM 1660 C CA . ILE A 1 202 ? 14.219 0.474 -19.018 1.00 84.00 202 ILE A CA 1
ATOM 1661 C C . ILE A 1 202 ? 13.900 0.396 -17.522 1.00 84.00 202 ILE A C 1
ATOM 1663 O O . ILE A 1 202 ? 13.901 1.407 -16.827 1.00 84.00 202 ILE A O 1
ATOM 1667 N N . GLU A 1 203 ? 13.684 -0.811 -17.001 1.00 89.56 203 GLU A N 1
ATOM 1668 C CA . GLU A 1 203 ? 13.313 -1.061 -15.606 1.00 89.56 203 GLU A CA 1
ATOM 1669 C C . GLU A 1 203 ? 14.520 -1.200 -14.666 1.00 89.56 203 GLU A C 1
ATOM 1671 O O . GLU A 1 203 ? 14.358 -1.393 -13.455 1.00 89.56 203 GLU A O 1
ATOM 1676 N N . SER A 1 204 ? 15.741 -1.086 -15.197 1.00 90.50 204 SER A N 1
ATOM 1677 C CA . SER A 1 204 ? 16.983 -1.338 -14.465 1.00 90.50 204 SER A CA 1
ATOM 1678 C C . SER A 1 204 ? 17.096 -0.502 -13.193 1.00 90.50 204 SER A C 1
ATOM 1680 O O . SER A 1 204 ? 17.483 -1.019 -12.140 1.00 90.50 204 SER A O 1
ATOM 1682 N N . GLU A 1 205 ? 16.720 0.779 -13.257 1.00 89.19 205 GLU A N 1
ATOM 1683 C CA . GLU A 1 205 ? 16.783 1.674 -12.099 1.00 89.19 205 GLU A CA 1
ATOM 1684 C C . GLU A 1 205 ? 15.808 1.240 -10.994 1.00 89.19 205 GLU A C 1
ATOM 1686 O O . GLU A 1 205 ? 16.187 1.239 -9.821 1.00 89.19 205 GLU A O 1
ATOM 1691 N N . ILE A 1 206 ? 14.595 0.790 -11.348 1.00 91.31 206 ILE A N 1
ATOM 1692 C CA . ILE A 1 206 ? 13.617 0.275 -10.377 1.00 91.31 206 ILE A CA 1
ATOM 1693 C C . ILE A 1 206 ? 14.159 -0.981 -9.704 1.00 91.31 206 ILE A C 1
ATOM 1695 O O . ILE A 1 206 ? 14.187 -1.050 -8.474 1.00 91.31 206 ILE A O 1
ATOM 1699 N N . TYR A 1 207 ? 14.632 -1.956 -10.481 1.00 94.88 207 TYR A N 1
ATOM 1700 C CA . TYR A 1 207 ? 15.153 -3.204 -9.925 1.00 94.88 207 TYR A CA 1
ATOM 1701 C C . TYR A 1 207 ? 16.365 -2.971 -9.016 1.00 94.88 207 TYR A C 1
ATOM 1703 O O . TYR A 1 207 ? 16.425 -3.525 -7.915 1.00 94.88 207 TYR A O 1
ATOM 1711 N N . ASN A 1 208 ? 17.291 -2.097 -9.421 1.00 93.44 208 ASN A N 1
ATOM 1712 C CA . ASN A 1 208 ? 18.423 -1.699 -8.586 1.00 93.44 208 ASN A CA 1
ATOM 1713 C C . ASN A 1 208 ? 17.966 -0.985 -7.309 1.00 93.44 208 ASN A C 1
ATOM 1715 O O . ASN A 1 208 ? 18.430 -1.327 -6.221 1.00 93.44 208 ASN A O 1
ATOM 1719 N N . SER A 1 209 ? 17.038 -0.030 -7.421 1.00 91.75 209 SER A N 1
ATOM 1720 C CA . SER A 1 209 ? 16.502 0.696 -6.268 1.00 91.75 209 SER A CA 1
ATOM 1721 C C . SER A 1 209 ? 15.853 -0.257 -5.267 1.00 91.75 209 SER A C 1
ATOM 1723 O O . SER A 1 209 ? 16.131 -0.167 -4.073 1.00 91.75 209 SER A O 1
ATOM 1725 N N . LEU A 1 210 ? 15.039 -1.207 -5.738 1.00 94.00 210 LEU A N 1
ATOM 1726 C CA . LEU A 1 210 ? 14.402 -2.223 -4.899 1.00 94.00 210 LEU A CA 1
ATOM 1727 C C . LEU A 1 210 ? 15.434 -3.125 -4.217 1.00 94.00 210 LEU A C 1
ATOM 1729 O O . LEU A 1 210 ? 15.357 -3.318 -3.004 1.00 94.00 210 LEU A O 1
ATOM 1733 N N . ALA A 1 211 ? 16.429 -3.621 -4.957 1.00 95.69 211 ALA A N 1
ATOM 1734 C CA . ALA A 1 211 ? 17.498 -4.438 -4.389 1.00 95.69 211 ALA A CA 1
ATOM 1735 C C . ALA A 1 211 ? 18.243 -3.683 -3.273 1.00 95.69 211 ALA A C 1
ATOM 1737 O O . ALA A 1 211 ? 18.414 -4.201 -2.169 1.00 95.69 211 ALA A O 1
ATOM 1738 N N . TYR A 1 212 ? 18.623 -2.427 -3.512 1.00 94.69 212 TYR A N 1
ATOM 1739 C CA . TYR A 1 212 ? 19.323 -1.613 -2.516 1.00 94.69 212 TYR A CA 1
ATOM 1740 C C . TYR A 1 212 ? 18.447 -1.250 -1.313 1.00 94.69 212 TYR A C 1
ATOM 1742 O O . TYR A 1 212 ? 18.936 -1.277 -0.186 1.00 94.69 212 TYR A O 1
ATOM 1750 N N . ARG A 1 213 ? 17.145 -1.011 -1.511 1.00 92.38 213 ARG A N 1
ATOM 1751 C CA . ARG A 1 213 ? 16.166 -0.848 -0.420 1.00 92.38 213 ARG A CA 1
ATOM 1752 C C . ARG A 1 213 ? 16.069 -2.094 0.454 1.00 92.38 213 ARG A C 1
ATOM 1754 O O . ARG A 1 213 ? 15.968 -1.966 1.672 1.00 92.38 213 ARG A O 1
ATOM 1761 N N . ILE A 1 214 ? 16.093 -3.287 -0.144 1.00 93.50 214 ILE A N 1
ATOM 1762 C CA . ILE A 1 214 ? 16.122 -4.556 0.599 1.00 93.50 214 ILE A CA 1
ATOM 1763 C C . ILE A 1 214 ? 17.419 -4.644 1.405 1.00 93.50 214 ILE A C 1
ATOM 1765 O O . ILE A 1 214 ? 17.367 -4.849 2.613 1.00 93.50 214 ILE A O 1
ATOM 1769 N N . TYR A 1 215 ? 18.572 -4.425 0.764 1.00 94.50 215 TYR A N 1
ATOM 1770 C CA . TYR A 1 215 ? 19.879 -4.515 1.422 1.00 94.50 215 TYR A CA 1
ATOM 1771 C C . TYR A 1 215 ? 20.038 -3.517 2.580 1.00 94.50 215 TYR A C 1
ATOM 1773 O O . TYR A 1 215 ? 20.547 -3.880 3.638 1.00 94.50 215 TYR A O 1
ATOM 1781 N N . ALA A 1 216 ? 19.532 -2.291 2.423 1.00 92.94 216 ALA A N 1
ATOM 1782 C CA . ALA A 1 216 ? 19.553 -1.255 3.457 1.00 92.94 216 ALA A CA 1
ATOM 1783 C C . ALA A 1 216 ? 18.721 -1.602 4.707 1.00 92.94 216 ALA A C 1
ATOM 1785 O O . ALA A 1 216 ? 18.914 -0.993 5.755 1.00 92.94 216 ALA A O 1
ATOM 1786 N N . GLN A 1 217 ? 17.795 -2.561 4.613 1.00 91.56 217 GLN A N 1
ATOM 1787 C CA . GLN A 1 217 ? 16.967 -3.021 5.736 1.00 91.56 217 GLN A CA 1
ATOM 1788 C C . GLN A 1 217 ? 17.550 -4.239 6.458 1.00 91.56 217 GLN A C 1
ATOM 1790 O O . GLN A 1 217 ? 17.011 -4.669 7.478 1.00 91.56 217 GLN A O 1
ATOM 1795 N N . LEU A 1 218 ? 18.631 -4.819 5.935 1.00 93.25 218 LEU A N 1
ATOM 1796 C CA . LEU A 1 218 ? 19.244 -6.002 6.518 1.00 93.25 218 LEU A CA 1
ATOM 1797 C C . LEU A 1 218 ? 20.008 -5.661 7.794 1.00 93.25 218 LEU A C 1
ATOM 1799 O O . LEU A 1 218 ? 20.673 -4.631 7.891 1.00 93.25 218 LEU A O 1
ATOM 1803 N N . SER A 1 219 ? 19.966 -6.583 8.753 1.00 93.69 219 SER A N 1
ATOM 1804 C CA . SER A 1 219 ? 20.864 -6.542 9.903 1.00 93.69 219 SER A CA 1
ATOM 1805 C C . SER A 1 219 ? 22.311 -6.777 9.470 1.00 93.69 219 SER A C 1
ATOM 1807 O O . SER A 1 219 ? 22.571 -7.423 8.453 1.00 93.69 219 SER A O 1
ATOM 1809 N N . GLU A 1 220 ? 23.264 -6.346 10.295 1.00 95.00 220 GLU A N 1
ATOM 1810 C CA . GLU A 1 220 ? 24.692 -6.603 10.061 1.00 95.00 220 GLU A CA 1
ATOM 1811 C C . GLU A 1 220 ? 24.999 -8.096 9.885 1.00 95.00 220 GLU A C 1
ATOM 1813 O O . GLU A 1 220 ? 25.769 -8.489 9.007 1.00 95.00 220 GLU A O 1
ATOM 1818 N N . TYR A 1 221 ? 24.313 -8.959 10.643 1.00 96.69 221 TYR A N 1
ATOM 1819 C CA . TYR A 1 221 ? 24.406 -10.406 10.463 1.00 96.69 221 TYR A CA 1
ATOM 1820 C C . TYR A 1 221 ? 23.989 -10.831 9.048 1.00 96.69 221 TYR A C 1
ATOM 1822 O O . TYR A 1 221 ? 24.747 -11.522 8.367 1.00 96.69 221 TYR A O 1
ATOM 1830 N N . ALA A 1 222 ? 22.822 -10.392 8.574 1.00 96.56 222 ALA A N 1
ATOM 1831 C CA . ALA A 1 222 ? 22.324 -10.727 7.243 1.00 96.56 222 ALA A CA 1
ATOM 1832 C C . ALA A 1 222 ? 23.238 -10.180 6.130 1.00 96.56 222 ALA A C 1
ATOM 1834 O O . ALA A 1 222 ? 23.600 -10.928 5.216 1.00 96.56 222 ALA A O 1
ATOM 1835 N N . LYS A 1 223 ? 23.693 -8.922 6.243 1.00 96.31 223 LYS A N 1
ATOM 1836 C CA . LYS A 1 223 ? 24.671 -8.316 5.321 1.00 96.31 223 LYS A CA 1
ATOM 1837 C C . LYS A 1 223 ? 25.968 -9.127 5.263 1.00 96.31 223 LYS A C 1
ATOM 1839 O O . LYS A 1 223 ? 26.467 -9.387 4.170 1.00 96.31 223 LYS A O 1
ATOM 1844 N N . SER A 1 224 ? 26.474 -9.606 6.404 1.00 96.38 224 SER A N 1
ATOM 1845 C CA . SER A 1 224 ? 27.695 -10.428 6.459 1.00 96.38 224 SER A CA 1
ATOM 1846 C C . SER A 1 224 ? 27.563 -11.775 5.733 1.00 96.38 224 SER A C 1
ATOM 1848 O O . SER A 1 224 ? 28.554 -12.299 5.228 1.00 96.38 224 SER A O 1
ATOM 1850 N N . LYS A 1 225 ? 26.346 -12.335 5.648 1.00 96.75 225 LYS A N 1
ATOM 1851 C CA . LYS A 1 225 ? 26.068 -13.603 4.951 1.00 96.75 225 LYS A CA 1
ATOM 1852 C C . LYS A 1 225 ? 25.802 -13.415 3.459 1.00 96.75 225 LYS A C 1
ATOM 1854 O O . LYS A 1 225 ? 26.264 -14.219 2.654 1.00 96.75 225 LYS A O 1
ATOM 1859 N N . ILE A 1 226 ? 25.074 -12.362 3.096 1.00 96.00 226 ILE A N 1
ATOM 1860 C CA . ILE A 1 226 ? 24.626 -12.103 1.721 1.00 96.00 226 ILE A CA 1
ATOM 1861 C C . ILE A 1 226 ? 25.691 -11.355 0.918 1.00 96.00 226 ILE A C 1
ATOM 1863 O O . ILE A 1 226 ? 25.944 -11.690 -0.237 1.00 96.00 226 ILE A O 1
ATOM 1867 N N . GLY A 1 227 ? 26.342 -10.365 1.528 1.00 95.12 227 GLY A N 1
ATOM 1868 C CA . GLY A 1 227 ? 27.228 -9.436 0.837 1.00 95.12 227 GLY A CA 1
ATOM 1869 C C . GLY A 1 227 ? 28.384 -10.099 0.077 1.00 95.12 227 GLY A C 1
ATOM 1870 O O . GLY A 1 227 ? 28.566 -9.796 -1.102 1.00 95.12 227 GLY A O 1
ATOM 1871 N N . PRO A 1 228 ? 29.148 -11.028 0.691 1.00 95.56 228 PRO A N 1
ATOM 1872 C CA . PRO A 1 228 ? 30.208 -11.755 -0.009 1.00 95.56 228 PRO A CA 1
ATOM 1873 C C . PRO A 1 228 ? 29.688 -12.529 -1.223 1.00 95.56 228 PRO A C 1
ATOM 1875 O O . PRO A 1 228 ? 30.254 -12.410 -2.304 1.00 95.56 228 PRO A O 1
ATOM 1878 N N . ARG A 1 229 ? 28.558 -13.234 -1.074 1.00 95.25 229 ARG A N 1
ATOM 1879 C CA . ARG A 1 229 ? 27.946 -14.007 -2.162 1.00 95.25 229 ARG A CA 1
ATOM 1880 C C . ARG A 1 229 ? 27.503 -13.116 -3.308 1.00 95.25 229 ARG A C 1
ATOM 1882 O O . ARG A 1 229 ? 27.811 -13.412 -4.446 1.00 95.25 229 ARG A O 1
ATOM 1889 N N . VAL A 1 230 ? 26.836 -11.999 -3.031 1.00 94.44 230 VAL A N 1
ATOM 1890 C CA . VAL A 1 230 ? 26.423 -11.043 -4.072 1.00 94.44 230 VAL A CA 1
ATOM 1891 C C . VAL A 1 230 ? 27.622 -10.532 -4.882 1.00 94.44 230 VAL A C 1
ATOM 1893 O O . VAL A 1 230 ? 27.542 -10.455 -6.110 1.00 94.44 230 VAL A O 1
ATOM 1896 N N . ARG A 1 231 ? 28.746 -10.244 -4.214 1.00 94.75 231 ARG A N 1
ATOM 1897 C CA . ARG A 1 231 ? 29.987 -9.817 -4.877 1.00 94.75 231 ARG A CA 1
ATOM 1898 C C . ARG A 1 231 ? 30.609 -10.912 -5.747 1.00 94.75 231 ARG A C 1
ATOM 1900 O O . ARG A 1 231 ? 31.139 -10.584 -6.802 1.00 94.75 231 ARG A O 1
ATOM 1907 N N . GLU A 1 232 ? 30.483 -12.192 -5.381 1.00 95.56 232 GLU A N 1
ATOM 1908 C CA . GLU A 1 232 ? 30.902 -13.323 -6.237 1.00 95.56 232 GLU A CA 1
ATOM 1909 C C . GLU A 1 232 ? 30.157 -13.338 -7.590 1.00 95.56 232 GLU A C 1
ATOM 1911 O O . GLU A 1 232 ? 30.729 -13.744 -8.597 1.00 95.56 232 GLU A O 1
ATOM 1916 N N . TYR A 1 233 ? 28.921 -12.822 -7.654 1.00 93.88 233 TYR A N 1
ATOM 1917 C CA . TYR A 1 233 ? 28.157 -12.646 -8.906 1.00 93.88 233 TYR A CA 1
ATOM 1918 C C . TYR A 1 233 ? 28.479 -11.327 -9.652 1.00 93.88 233 TYR A C 1
ATOM 1920 O O . TYR A 1 233 ? 27.818 -10.965 -10.638 1.00 93.88 233 TYR A O 1
ATOM 1928 N N . GLY A 1 234 ? 29.492 -10.588 -9.189 1.00 94.75 234 GLY A N 1
ATOM 1929 C CA . GLY A 1 234 ? 29.965 -9.338 -9.786 1.00 94.75 234 GLY A CA 1
ATOM 1930 C C . GLY A 1 234 ? 29.019 -8.155 -9.578 1.00 94.75 234 GLY A C 1
ATOM 1931 O O . GLY A 1 234 ? 28.932 -7.287 -10.445 1.00 94.75 234 GLY A O 1
ATOM 1932 N N . PHE A 1 235 ? 28.234 -8.153 -8.499 1.00 94.38 235 PHE A N 1
ATOM 1933 C CA . PHE A 1 235 ? 27.351 -7.038 -8.165 1.00 94.38 235 PHE A CA 1
ATOM 1934 C C . PHE A 1 235 ? 27.923 -6.195 -7.031 1.00 94.38 235 PHE A C 1
ATOM 1936 O O . PHE A 1 235 ? 28.259 -6.716 -5.965 1.00 94.38 235 PHE A O 1
ATOM 1943 N N . ASP A 1 236 ? 27.935 -4.884 -7.247 1.00 90.25 236 ASP A N 1
ATOM 1944 C CA . ASP A 1 236 ? 28.293 -3.922 -6.217 1.00 90.25 236 ASP A CA 1
ATOM 1945 C C . ASP A 1 236 ? 27.152 -3.716 -5.224 1.00 90.25 236 ASP A C 1
ATOM 1947 O O . ASP A 1 236 ? 25.960 -3.766 -5.558 1.00 90.25 236 ASP A O 1
ATOM 1951 N N . LEU A 1 237 ? 27.554 -3.474 -3.981 1.00 92.69 237 LEU A N 1
ATOM 1952 C CA . LEU A 1 237 ? 26.667 -3.129 -2.885 1.00 92.69 237 LEU A CA 1
ATOM 1953 C C . LEU A 1 237 ? 26.882 -1.659 -2.533 1.00 92.69 237 LEU A C 1
ATOM 1955 O O . LEU A 1 237 ? 28.027 -1.203 -2.558 1.00 92.69 237 LEU A O 1
ATOM 1959 N N . PRO A 1 238 ? 25.810 -0.926 -2.197 1.00 90.56 238 PRO A N 1
ATOM 1960 C CA . PRO A 1 238 ? 25.942 0.455 -1.768 1.00 90.56 238 PRO A CA 1
ATOM 1961 C C . PRO A 1 238 ? 26.814 0.523 -0.506 1.00 90.56 238 PRO A C 1
ATOM 1963 O O . PRO A 1 238 ? 26.696 -0.353 0.362 1.00 90.56 238 PRO A O 1
ATOM 1966 N N . PRO A 1 239 ? 27.687 1.535 -0.393 1.00 90.25 239 PRO A N 1
ATOM 1967 C CA . PRO A 1 239 ? 28.482 1.730 0.807 1.00 90.25 239 PRO A CA 1
ATOM 1968 C C . PRO A 1 239 ? 27.577 2.116 1.987 1.00 90.25 239 PRO A C 1
ATOM 1970 O O . PRO A 1 239 ? 26.464 2.623 1.814 1.00 90.25 239 PRO A O 1
ATOM 1973 N N . GLU A 1 240 ? 28.040 1.823 3.203 1.00 87.69 240 GLU A N 1
ATOM 1974 C CA . GLU A 1 240 ? 27.224 1.913 4.422 1.00 87.69 240 GLU A CA 1
ATOM 1975 C C . GLU A 1 240 ? 26.714 3.343 4.684 1.00 87.69 240 GLU A C 1
ATOM 1977 O O . GLU A 1 240 ? 25.570 3.548 5.091 1.00 87.69 240 GLU A O 1
ATOM 1982 N N . ASP A 1 241 ? 27.532 4.346 4.370 1.00 90.75 241 ASP A N 1
ATOM 1983 C CA . ASP A 1 241 ? 27.210 5.765 4.501 1.00 90.75 241 ASP A CA 1
ATOM 1984 C C . ASP A 1 241 ? 26.147 6.245 3.500 1.00 90.75 241 ASP A C 1
ATOM 1986 O O . ASP A 1 241 ? 25.496 7.260 3.740 1.00 90.75 241 ASP A O 1
ATOM 1990 N N . GLU A 1 242 ? 25.885 5.498 2.426 1.00 91.44 242 GLU A N 1
ATOM 1991 C CA . GLU A 1 242 ? 24.862 5.821 1.430 1.00 91.44 242 GLU A CA 1
ATOM 1992 C C . GLU A 1 242 ? 23.526 5.105 1.638 1.00 91.44 242 GLU A C 1
ATOM 1994 O O . GLU A 1 242 ? 22.541 5.461 0.985 1.00 91.44 242 GLU A O 1
ATOM 1999 N N . LEU A 1 243 ? 23.439 4.139 2.561 1.00 88.94 243 LEU A N 1
ATOM 2000 C CA . LEU A 1 243 ? 22.222 3.339 2.749 1.00 88.94 243 LEU A CA 1
ATOM 2001 C C . LEU A 1 243 ? 20.985 4.190 3.048 1.00 88.94 243 LEU A C 1
ATOM 2003 O O . LEU A 1 243 ? 19.891 3.875 2.580 1.00 88.94 243 LEU A O 1
ATOM 2007 N N . HIS A 1 244 ? 21.160 5.315 3.744 1.00 88.62 244 HIS A N 1
ATOM 2008 C CA . HIS A 1 244 ? 20.083 6.250 4.066 1.00 88.62 244 HIS A CA 1
ATOM 2009 C C . HIS A 1 244 ? 19.339 6.781 2.824 1.00 88.62 244 HIS A C 1
ATOM 2011 O O . HIS A 1 244 ? 18.144 7.070 2.910 1.00 88.62 244 HIS A O 1
ATOM 2017 N N . LYS A 1 245 ? 19.998 6.853 1.655 1.00 89.31 245 LYS A N 1
ATOM 2018 C CA . LYS A 1 245 ? 19.390 7.274 0.377 1.00 89.31 245 LYS A CA 1
ATOM 2019 C C . LYS A 1 245 ? 18.307 6.296 -0.097 1.00 89.31 245 LYS A C 1
ATOM 2021 O O . LYS A 1 245 ? 17.391 6.688 -0.818 1.00 89.31 245 LYS A O 1
ATOM 2026 N N . TYR A 1 246 ? 18.392 5.038 0.333 1.00 89.75 246 TYR A N 1
ATOM 2027 C CA . TYR A 1 246 ? 17.463 3.966 -0.022 1.00 89.75 246 TYR A CA 1
ATOM 2028 C C . TYR A 1 246 ? 16.404 3.715 1.057 1.00 89.75 246 TYR A C 1
ATOM 2030 O O . TYR A 1 246 ? 15.525 2.887 0.860 1.00 89.75 246 TYR A O 1
ATOM 2038 N N . MET A 1 247 ? 16.428 4.436 2.180 1.00 86.50 247 MET A N 1
ATOM 2039 C CA . MET A 1 247 ? 15.489 4.236 3.291 1.00 86.50 247 MET A CA 1
ATOM 2040 C C . MET A 1 247 ? 14.257 5.148 3.209 1.00 86.50 247 MET A C 1
ATOM 2042 O O . MET A 1 247 ? 13.749 5.569 4.242 1.00 86.50 247 MET A O 1
ATOM 2046 N N . GLY A 1 248 ? 13.787 5.513 2.012 1.00 86.19 248 GLY A N 1
ATOM 2047 C CA . GLY A 1 248 ? 12.683 6.467 1.850 1.00 86.19 248 GLY A CA 1
ATOM 2048 C C . GLY A 1 248 ? 11.696 6.098 0.749 1.00 86.19 248 GLY A C 1
ATOM 2049 O O . GLY A 1 248 ? 12.098 5.769 -0.366 1.00 86.19 248 GLY A O 1
ATOM 2050 N N . SER A 1 249 ? 10.395 6.172 1.024 1.00 85.69 249 SER A N 1
ATOM 2051 C CA . SER A 1 249 ? 9.344 6.049 0.010 1.00 85.69 249 SER A CA 1
ATOM 2052 C C . SER A 1 249 ? 9.427 7.194 -0.998 1.00 85.69 249 SER A C 1
ATOM 2054 O O . SER A 1 249 ? 9.676 8.340 -0.615 1.00 85.69 249 SER A O 1
ATOM 2056 N N . ILE A 1 250 ? 9.158 6.907 -2.268 1.00 84.94 250 ILE A N 1
ATOM 2057 C CA . ILE A 1 250 ? 9.017 7.935 -3.297 1.00 84.94 250 ILE A CA 1
ATOM 2058 C C . ILE A 1 250 ? 7.584 7.870 -3.798 1.00 84.94 250 ILE A C 1
ATOM 2060 O O . ILE A 1 250 ? 7.080 6.805 -4.136 1.00 84.94 250 ILE A O 1
ATOM 2064 N N . ASP A 1 251 ? 6.941 9.025 -3.797 1.00 86.44 251 ASP A N 1
ATOM 2065 C CA . ASP A 1 251 ? 5.636 9.211 -4.399 1.00 86.44 251 ASP A CA 1
ATOM 2066 C C . ASP A 1 251 ? 5.677 8.947 -5.917 1.00 86.44 251 ASP A C 1
ATOM 2068 O O . ASP A 1 251 ? 6.626 9.352 -6.594 1.00 86.44 251 ASP A O 1
ATOM 2072 N N . GLU A 1 252 ? 4.661 8.274 -6.457 1.00 90.19 252 GLU A N 1
ATOM 2073 C CA . GLU A 1 252 ? 4.705 7.761 -7.828 1.00 90.19 252 GLU A CA 1
ATOM 2074 C C . GLU A 1 252 ? 4.742 8.862 -8.890 1.00 90.19 252 GLU A C 1
ATOM 2076 O O . GLU A 1 252 ? 5.494 8.729 -9.849 1.00 90.19 252 GLU A O 1
ATOM 2081 N N . GLU A 1 253 ? 4.029 9.976 -8.728 1.00 88.38 253 GLU A N 1
ATOM 2082 C CA . GLU A 1 253 ? 4.130 11.086 -9.688 1.00 88.38 253 GLU A CA 1
ATOM 2083 C C . GLU A 1 253 ? 5.523 11.702 -9.664 1.00 88.38 253 GLU A C 1
ATOM 2085 O O . GLU A 1 253 ? 6.085 12.035 -10.709 1.00 88.38 253 GLU A O 1
ATOM 2090 N N . LYS A 1 254 ? 6.092 11.859 -8.461 1.00 88.88 254 LYS A N 1
ATOM 2091 C CA . LYS A 1 254 ? 7.443 12.396 -8.310 1.00 88.88 254 LYS A CA 1
ATOM 2092 C C . LYS A 1 254 ? 8.455 11.474 -8.985 1.00 88.88 254 LYS A C 1
ATOM 2094 O O . LYS A 1 254 ? 9.392 11.967 -9.606 1.00 88.88 254 LYS A O 1
ATOM 2099 N N . MET A 1 255 ? 8.260 10.161 -8.873 1.00 89.75 255 MET A N 1
ATOM 2100 C CA . MET A 1 255 ? 9.053 9.166 -9.586 1.00 89.75 255 MET A CA 1
ATOM 2101 C C . MET A 1 255 ? 8.846 9.284 -11.100 1.00 89.75 255 MET A C 1
ATOM 2103 O O . MET A 1 255 ? 9.820 9.451 -11.824 1.00 89.75 255 MET A O 1
ATOM 2107 N N . ALA A 1 256 ? 7.600 9.284 -11.573 1.00 91.81 256 ALA A N 1
ATOM 2108 C CA . ALA A 1 256 ? 7.255 9.312 -12.992 1.00 91.81 256 ALA A CA 1
ATOM 2109 C C . ALA A 1 256 ? 7.809 10.554 -13.712 1.00 91.81 256 ALA A C 1
ATOM 2111 O O . ALA A 1 256 ? 8.231 10.460 -14.859 1.00 91.81 256 ALA A O 1
ATOM 2112 N N . LYS A 1 257 ? 7.881 11.700 -13.024 1.00 90.25 257 LYS A N 1
ATOM 2113 C CA . LYS A 1 257 ? 8.444 12.958 -13.546 1.00 90.25 257 LYS A CA 1
ATOM 2114 C C . LYS A 1 257 ? 9.970 13.073 -13.432 1.00 90.25 257 LYS A C 1
ATOM 2116 O O . LYS A 1 257 ? 10.526 14.072 -13.879 1.00 90.25 257 LYS A O 1
ATOM 2121 N N . LYS A 1 258 ? 10.653 12.110 -12.803 1.00 90.31 258 LYS A N 1
ATOM 2122 C CA . LYS A 1 258 ? 12.097 12.190 -12.525 1.00 90.31 258 LYS A CA 1
ATOM 2123 C C . LYS A 1 258 ? 12.948 11.986 -13.780 1.00 90.31 258 LYS A C 1
ATOM 2125 O O . LYS A 1 258 ? 13.969 12.652 -13.923 1.00 90.31 258 LYS A O 1
ATOM 2130 N N . SER A 1 259 ? 12.554 11.059 -14.649 1.00 90.12 259 SER A N 1
ATOM 2131 C CA . SER A 1 259 ? 13.254 10.764 -15.900 1.00 90.12 259 SER A CA 1
ATOM 2132 C C . SER A 1 259 ? 12.295 10.216 -16.955 1.00 90.12 259 SER A C 1
ATOM 2134 O O . SER A 1 259 ? 11.168 9.816 -16.642 1.00 90.12 259 SER A O 1
ATOM 2136 N N . LYS A 1 260 ? 12.767 10.169 -18.204 1.00 90.81 260 LYS A N 1
ATOM 2137 C CA . LYS A 1 260 ? 12.054 9.562 -19.331 1.00 90.81 260 LYS A CA 1
ATOM 2138 C C . LYS A 1 260 ? 11.713 8.099 -19.052 1.00 90.81 260 LYS A C 1
ATOM 2140 O O . LYS A 1 260 ? 10.591 7.677 -19.302 1.00 90.81 260 LYS A O 1
ATOM 2145 N N . GLU A 1 261 ? 12.647 7.337 -18.497 1.00 90.06 261 GLU A N 1
ATOM 2146 C CA . GLU A 1 261 ? 12.485 5.913 -18.201 1.00 90.06 261 GLU A CA 1
ATOM 2147 C C . GLU A 1 261 ? 11.359 5.708 -17.183 1.00 90.06 261 GLU A C 1
ATOM 2149 O O . GLU A 1 261 ? 10.464 4.895 -17.408 1.00 90.06 261 GLU A O 1
ATOM 2154 N N . TYR A 1 262 ? 11.318 6.508 -16.110 1.00 91.75 262 TYR A N 1
ATOM 2155 C CA . TYR A 1 262 ? 10.207 6.461 -15.155 1.00 91.75 262 TYR A CA 1
ATOM 2156 C C . TYR A 1 262 ? 8.873 6.898 -15.759 1.00 91.75 262 TYR A C 1
ATOM 2158 O O . TYR A 1 262 ? 7.840 6.321 -15.414 1.00 91.75 262 TYR A O 1
ATOM 2166 N N . SER A 1 263 ? 8.875 7.878 -16.666 1.00 93.25 263 SER A N 1
ATOM 2167 C CA . SER A 1 263 ? 7.671 8.259 -17.411 1.00 93.25 263 SER A CA 1
ATOM 2168 C C . SER A 1 263 ? 7.161 7.099 -18.270 1.00 93.25 263 SER A C 1
ATOM 2170 O O . SER A 1 263 ? 5.971 6.790 -18.232 1.00 93.25 263 SER A O 1
ATOM 2172 N N . LEU A 1 264 ? 8.052 6.415 -18.996 1.00 92.81 264 LEU A N 1
ATOM 2173 C CA . LEU A 1 264 ? 7.718 5.245 -19.813 1.00 92.81 264 LEU A CA 1
ATOM 2174 C C . LEU A 1 264 ? 7.171 4.100 -18.954 1.00 92.81 264 LEU A C 1
ATOM 2176 O O . LEU A 1 264 ? 6.131 3.538 -19.286 1.00 92.81 264 LEU A O 1
ATOM 2180 N N . MET A 1 265 ? 7.811 3.797 -17.821 1.00 91.62 265 MET A N 1
ATOM 2181 C CA . MET A 1 265 ? 7.351 2.763 -16.886 1.00 91.62 265 MET A CA 1
ATOM 2182 C C . MET A 1 265 ? 5.972 3.084 -16.298 1.00 91.62 265 MET A C 1
ATOM 2184 O O . MET A 1 265 ? 5.100 2.214 -16.235 1.00 91.62 265 MET A O 1
ATOM 2188 N N . HIS A 1 266 ? 5.745 4.341 -15.904 1.00 93.19 266 HIS A N 1
ATOM 2189 C CA . HIS A 1 266 ? 4.444 4.788 -15.418 1.00 93.19 266 HIS A CA 1
ATOM 2190 C C . HIS A 1 266 ? 3.363 4.619 -16.491 1.00 93.19 266 HIS A C 1
ATOM 2192 O O . HIS A 1 266 ? 2.336 3.997 -16.230 1.00 93.19 266 HIS A O 1
ATOM 2198 N N . LEU A 1 267 ? 3.613 5.106 -17.709 1.00 93.62 267 LEU A N 1
ATOM 2199 C CA . LEU A 1 267 ? 2.666 5.033 -18.823 1.00 93.62 267 LEU A CA 1
ATOM 2200 C C . LEU A 1 267 ? 2.420 3.603 -19.306 1.00 93.62 267 LEU A C 1
ATOM 2202 O O . LEU A 1 267 ? 1.301 3.277 -19.699 1.00 93.62 267 LEU A O 1
ATOM 2206 N N . PHE A 1 268 ? 3.423 2.730 -19.228 1.00 90.50 268 PHE A N 1
ATOM 2207 C CA . PHE A 1 268 ? 3.242 1.306 -19.482 1.00 90.50 268 PHE A CA 1
ATOM 2208 C C . PHE A 1 268 ? 2.242 0.694 -18.494 1.00 90.50 268 PHE A C 1
ATOM 2210 O O . PHE A 1 268 ? 1.322 -0.010 -18.914 1.00 90.50 268 PHE A O 1
ATOM 2217 N N . LYS A 1 269 ? 2.367 1.023 -17.203 1.00 91.94 269 LYS A N 1
ATOM 2218 C CA . LYS A 1 269 ? 1.456 0.556 -16.152 1.00 91.94 269 LYS A CA 1
ATOM 2219 C C . LYS A 1 269 ? 0.046 1.142 -16.293 1.00 91.94 269 LYS A C 1
ATOM 2221 O O . LYS A 1 269 ? -0.931 0.403 -16.216 1.00 91.94 269 LYS A O 1
ATOM 2226 N N . THR A 1 270 ? -0.077 2.461 -16.450 1.00 91.69 270 THR A N 1
ATOM 2227 C CA . THR A 1 270 ? -1.375 3.162 -16.409 1.00 91.69 270 THR A CA 1
ATOM 2228 C C . THR A 1 270 ? -2.103 3.166 -17.751 1.00 91.69 270 THR A C 1
ATOM 2230 O O . THR A 1 270 ? -3.320 3.360 -17.799 1.00 91.69 270 THR A O 1
ATOM 2233 N N . GLN A 1 271 ? -1.378 2.921 -18.848 1.00 90.69 271 GLN A N 1
ATOM 2234 C CA . GLN A 1 271 ? -1.885 2.974 -20.219 1.00 90.69 271 GLN A CA 1
ATOM 2235 C C . GLN A 1 271 ? -2.550 4.324 -20.545 1.00 90.69 271 GLN A C 1
ATOM 2237 O O . GLN A 1 271 ? -3.506 4.387 -21.321 1.00 90.69 271 GLN A O 1
ATOM 2242 N N . GLU A 1 272 ? -2.101 5.417 -19.931 1.00 93.44 272 GLU A N 1
ATOM 2243 C CA . GLU A 1 272 ? -2.658 6.752 -20.158 1.00 93.44 272 GLU A CA 1
ATOM 2244 C C . GLU A 1 272 ? -2.211 7.369 -21.487 1.00 93.44 272 GLU A C 1
ATOM 2246 O O . GLU A 1 272 ? -1.254 6.924 -22.117 1.00 93.44 272 GLU A O 1
ATOM 2251 N N . LYS A 1 273 ? -2.943 8.402 -21.924 1.00 95.62 273 LYS A N 1
ATOM 2252 C CA . LYS A 1 273 ? -2.567 9.178 -23.108 1.00 95.62 273 LYS A CA 1
ATOM 2253 C C . LYS A 1 273 ? -1.320 10.008 -22.822 1.00 95.62 273 LYS A C 1
ATOM 2255 O O . LYS A 1 273 ? -1.250 10.684 -21.794 1.00 95.62 273 LYS A O 1
ATOM 2260 N N . CYS A 1 274 ? -0.402 10.039 -23.776 1.00 96.69 274 CYS A N 1
ATOM 2261 C CA . CYS A 1 274 ? 0.817 10.830 -23.703 1.00 96.69 274 CYS A CA 1
ATOM 2262 C C . CYS A 1 274 ? 1.143 11.524 -25.033 1.00 96.69 274 CYS A C 1
ATOM 2264 O O . CYS A 1 274 ? 0.519 11.300 -26.073 1.00 96.69 274 CYS A O 1
ATOM 2266 N N . THR A 1 275 ? 2.126 12.416 -24.971 1.00 97.44 275 THR A N 1
ATOM 2267 C CA . THR A 1 275 ? 2.796 13.016 -26.123 1.00 97.44 275 THR A CA 1
ATOM 2268 C C . THR A 1 275 ? 4.265 12.622 -26.083 1.00 97.44 275 THR A C 1
ATOM 2270 O O . THR A 1 275 ? 4.913 12.784 -25.050 1.00 97.44 275 THR A O 1
ATOM 2273 N N . ILE A 1 276 ? 4.779 12.111 -27.196 1.00 97.38 276 ILE A N 1
ATOM 2274 C CA . ILE A 1 276 ? 6.158 11.639 -27.335 1.00 97.38 276 ILE A CA 1
ATOM 2275 C C . ILE A 1 276 ? 6.888 12.560 -28.300 1.00 97.38 276 ILE A C 1
ATOM 2277 O O . ILE A 1 276 ? 6.399 12.822 -29.399 1.00 97.38 276 ILE A O 1
ATOM 2281 N N . HIS A 1 277 ? 8.051 13.040 -27.878 1.00 97.50 277 HIS A N 1
ATOM 2282 C CA . HIS A 1 277 ? 8.987 13.770 -28.719 1.00 97.50 277 HIS A CA 1
ATOM 2283 C C . HIS A 1 277 ? 10.133 12.826 -29.058 1.00 97.50 277 HIS A C 1
ATOM 2285 O O . HIS A 1 277 ? 10.769 12.270 -28.160 1.00 97.50 277 HIS A O 1
ATOM 2291 N N . LEU A 1 278 ? 10.364 12.613 -30.347 1.00 97.31 278 LEU A N 1
ATOM 2292 C CA . LEU A 1 278 ? 11.459 11.789 -30.839 1.00 97.31 278 LEU A CA 1
ATOM 2293 C C . LEU A 1 278 ? 12.675 12.664 -31.139 1.00 97.31 278 LEU A C 1
ATOM 2295 O O . LEU A 1 278 ? 12.526 13.810 -31.561 1.00 97.31 278 LEU A O 1
ATOM 2299 N N . ASN A 1 279 ? 13.874 12.091 -31.039 1.00 96.19 279 ASN A N 1
ATOM 2300 C CA . ASN A 1 279 ? 15.124 12.782 -31.382 1.00 96.19 279 ASN A CA 1
ATOM 2301 C C . ASN A 1 279 ? 15.169 13.260 -32.843 1.00 96.19 279 ASN A C 1
ATOM 2303 O O . ASN A 1 279 ? 15.942 14.149 -33.185 1.00 96.19 279 ASN A O 1
ATOM 2307 N N . SER A 1 280 ? 14.336 12.687 -33.718 1.00 95.62 280 SER A N 1
ATOM 2308 C CA . SER A 1 280 ? 14.163 13.149 -35.098 1.00 95.62 280 SER A CA 1
ATOM 2309 C C . SER A 1 280 ? 13.441 14.501 -35.215 1.00 95.62 280 SER A C 1
ATOM 2311 O O . SER A 1 280 ? 13.275 14.997 -36.327 1.00 95.62 280 SER A O 1
ATOM 2313 N N . GLY A 1 281 ? 12.966 15.077 -34.105 1.00 95.69 281 GLY A N 1
ATOM 2314 C CA . GLY A 1 281 ? 12.134 16.284 -34.059 1.00 95.69 281 GLY A CA 1
ATOM 2315 C C . GLY A 1 281 ? 10.640 16.021 -34.276 1.00 95.69 281 GLY A C 1
ATOM 2316 O O . GLY A 1 281 ? 9.834 16.951 -34.258 1.00 95.69 281 GLY A O 1
ATOM 2317 N N . GLU A 1 282 ? 10.246 14.764 -34.483 1.00 97.00 282 GLU A N 1
ATOM 2318 C CA . GLU A 1 282 ? 8.846 14.387 -34.651 1.00 97.00 282 GLU A CA 1
ATOM 2319 C C . GLU A 1 282 ? 8.111 14.358 -33.310 1.00 97.00 282 GLU A C 1
ATOM 2321 O O . GLU A 1 282 ? 8.632 13.870 -32.306 1.00 97.00 282 GLU A O 1
ATOM 2326 N N . VAL A 1 283 ? 6.869 14.848 -33.310 1.00 97.75 283 VAL A N 1
ATOM 2327 C CA . VAL A 1 283 ? 6.012 14.888 -32.123 1.00 97.75 283 VAL A CA 1
ATOM 2328 C C . VAL A 1 283 ? 4.746 14.079 -32.375 1.00 97.75 283 VAL A C 1
ATOM 2330 O O . VAL A 1 283 ? 3.909 14.461 -33.194 1.00 97.75 283 VAL A O 1
ATOM 2333 N N . ILE A 1 284 ? 4.574 12.997 -31.618 1.00 97.19 284 ILE A N 1
ATOM 2334 C CA . ILE A 1 284 ? 3.392 12.134 -31.675 1.00 97.19 284 ILE A CA 1
ATOM 2335 C C . ILE A 1 284 ? 2.495 12.478 -30.484 1.00 97.19 284 ILE A C 1
ATOM 2337 O O . ILE A 1 284 ? 2.863 12.259 -29.331 1.00 97.19 284 ILE A O 1
ATOM 2341 N N . ARG A 1 285 ? 1.320 13.052 -30.756 1.00 97.25 285 ARG A N 1
ATOM 2342 C CA . ARG A 1 285 ? 0.367 13.531 -29.739 1.00 97.25 285 ARG A CA 1
ATOM 2343 C C . ARG A 1 285 ? -0.758 12.528 -29.508 1.00 97.25 285 ARG A C 1
ATOM 2345 O O . ARG A 1 285 ? -1.091 11.756 -30.401 1.00 97.25 285 ARG A O 1
ATOM 2352 N N . ASP A 1 286 ? -1.363 12.599 -28.322 1.00 95.94 286 ASP A N 1
ATOM 2353 C CA . ASP A 1 286 ? -2.551 11.823 -27.934 1.00 95.94 286 ASP A CA 1
ATOM 2354 C C . ASP A 1 286 ? -2.422 10.310 -28.175 1.00 95.94 286 ASP A C 1
ATOM 2356 O O . ASP A 1 286 ? -3.388 9.633 -28.533 1.00 95.94 286 ASP A O 1
ATOM 2360 N N . CYS A 1 287 ? -1.220 9.781 -27.956 1.00 96.44 287 CYS A N 1
ATOM 2361 C CA . CYS A 1 287 ? -0.881 8.388 -28.209 1.00 96.44 287 CYS A CA 1
ATOM 2362 C C . CYS A 1 287 ? -0.857 7.550 -26.923 1.00 96.44 287 CYS A C 1
ATOM 2364 O O . CYS A 1 287 ? -0.944 8.070 -25.810 1.00 96.44 287 CYS A O 1
ATOM 2366 N N . PHE A 1 288 ? -0.755 6.237 -27.095 1.00 96.56 288 PHE A N 1
ATOM 2367 C CA . PHE A 1 288 ? -0.547 5.241 -26.048 1.00 96.56 288 PHE A CA 1
ATOM 2368 C C . PHE A 1 288 ? 0.732 4.464 -26.338 1.00 96.56 288 PHE A C 1
ATOM 2370 O O . PHE A 1 288 ? 1.127 4.348 -27.501 1.00 96.56 288 PHE A O 1
ATOM 2377 N N . ILE A 1 289 ? 1.327 3.870 -25.302 1.00 95.75 289 ILE A N 1
ATOM 2378 C CA . ILE A 1 289 ? 2.526 3.043 -25.453 1.00 95.75 289 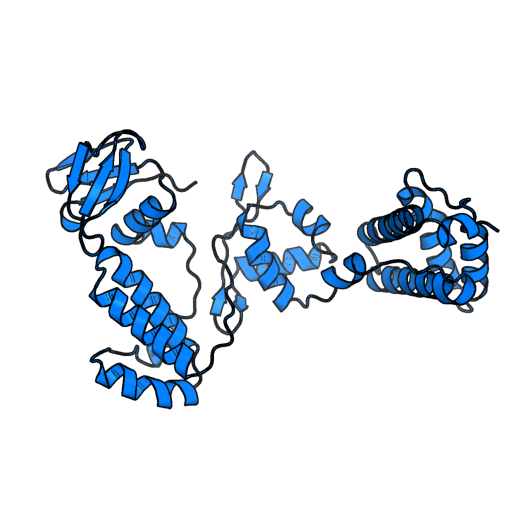ILE A CA 1
ATOM 2379 C C . ILE A 1 289 ? 2.378 1.646 -24.862 1.00 95.75 289 ILE A C 1
ATOM 2381 O O . ILE A 1 289 ? 1.669 1.430 -23.874 1.00 95.75 289 ILE A O 1
ATOM 2385 N N . LYS A 1 290 ? 3.118 0.701 -25.443 1.00 94.00 290 LYS A N 1
ATOM 2386 C CA . LYS A 1 290 ? 3.414 -0.606 -24.848 1.00 94.00 290 LYS A CA 1
ATOM 2387 C C . LYS A 1 290 ? 4.894 -0.920 -25.007 1.00 94.00 290 LYS A C 1
ATOM 2389 O O . LYS A 1 290 ? 5.511 -0.502 -25.983 1.00 94.00 290 LYS A O 1
ATOM 2394 N N . LEU A 1 291 ? 5.437 -1.670 -24.056 1.00 90.62 291 LEU A N 1
ATOM 2395 C CA . LEU A 1 291 ? 6.771 -2.240 -24.174 1.00 90.62 291 LEU A CA 1
ATOM 2396 C C . LEU A 1 291 ? 6.683 -3.597 -24.880 1.00 90.62 291 LEU A C 1
ATOM 2398 O O . LEU A 1 291 ? 5.802 -4.403 -24.579 1.00 90.62 291 LEU A O 1
ATOM 2402 N N . ALA A 1 292 ? 7.584 -3.826 -25.827 1.00 89.00 292 ALA A N 1
ATOM 2403 C CA . ALA A 1 292 ? 7.666 -5.017 -26.661 1.00 89.00 292 ALA A CA 1
ATOM 2404 C C . ALA A 1 292 ? 9.135 -5.367 -26.956 1.00 89.00 292 ALA A C 1
ATOM 2406 O O . ALA A 1 292 ? 10.059 -4.708 -26.474 1.00 89.00 292 ALA A O 1
ATOM 2407 N N . GLY A 1 293 ? 9.341 -6.411 -27.760 1.00 85.12 293 GLY A N 1
ATOM 2408 C CA . GLY A 1 293 ? 10.671 -6.907 -28.109 1.00 85.12 293 GLY A CA 1
ATOM 2409 C C . GLY A 1 293 ? 11.300 -7.775 -27.018 1.00 85.12 293 GLY A C 1
ATOM 2410 O O . GLY A 1 293 ? 10.766 -7.928 -25.914 1.00 85.12 293 GLY A O 1
ATOM 2411 N N . GLU A 1 294 ? 12.448 -8.375 -27.337 1.00 82.06 294 GLU A N 1
ATOM 2412 C CA . GLU A 1 294 ? 13.231 -9.094 -26.335 1.00 82.06 294 GLU A CA 1
ATOM 2413 C C . GLU A 1 294 ? 13.685 -8.119 -25.250 1.00 82.06 294 GLU A C 1
ATOM 2415 O O . GLU A 1 294 ? 14.231 -7.057 -25.540 1.00 82.06 294 GLU A O 1
ATOM 2420 N N . LYS A 1 295 ? 13.467 -8.484 -23.983 1.00 83.56 295 LYS A N 1
ATOM 2421 C CA . LYS A 1 295 ? 13.852 -7.656 -22.830 1.00 83.56 295 LYS A CA 1
ATOM 2422 C C . LYS A 1 295 ? 13.189 -6.267 -22.790 1.00 83.56 295 LYS A C 1
ATOM 2424 O O . LYS A 1 295 ? 13.729 -5.363 -22.158 1.00 83.56 295 LYS A O 1
ATOM 2429 N N . PHE A 1 296 ? 12.028 -6.104 -23.433 1.00 84.31 296 PHE A N 1
ATOM 2430 C CA . PHE A 1 296 ? 11.246 -4.859 -23.421 1.00 84.31 296 PHE A CA 1
ATOM 2431 C C . PHE A 1 296 ? 11.992 -3.637 -23.982 1.00 84.31 296 PHE A C 1
ATOM 2433 O O . PHE A 1 296 ? 11.752 -2.510 -23.566 1.00 84.31 296 PHE A O 1
ATOM 2440 N N . ASN A 1 297 ? 12.900 -3.841 -24.939 1.00 87.75 297 ASN A N 1
ATOM 2441 C CA . ASN A 1 297 ? 13.715 -2.774 -25.525 1.00 87.75 297 ASN A CA 1
ATOM 2442 C C . ASN A 1 297 ? 13.025 -1.984 -26.656 1.00 87.75 297 ASN A C 1
ATOM 2444 O O . ASN A 1 297 ? 13.641 -1.077 -27.216 1.00 87.75 297 ASN A O 1
ATOM 2448 N N . VAL A 1 298 ? 11.776 -2.311 -26.998 1.00 92.69 298 VAL A N 1
ATOM 2449 C CA . VAL A 1 298 ? 10.983 -1.612 -28.017 1.00 92.69 298 VAL A CA 1
ATOM 2450 C C . VAL A 1 298 ? 9.773 -0.945 -27.371 1.00 92.69 298 VAL A C 1
ATOM 2452 O O . VAL A 1 298 ? 9.027 -1.567 -26.618 1.00 92.69 298 VAL A O 1
ATOM 2455 N N . VAL A 1 299 ? 9.542 0.319 -27.710 1.00 94.69 299 VAL A N 1
ATOM 2456 C CA . VAL A 1 299 ? 8.334 1.078 -27.388 1.00 94.69 299 VAL A CA 1
ATOM 2457 C C . VAL A 1 299 ? 7.438 1.099 -28.624 1.00 94.69 299 VAL A C 1
ATOM 2459 O O . VAL A 1 299 ? 7.740 1.739 -29.632 1.00 94.69 299 VAL A O 1
ATOM 2462 N N . GLN A 1 300 ? 6.313 0.398 -28.541 1.00 96.00 300 GLN A N 1
ATOM 2463 C CA . GLN A 1 300 ? 5.254 0.430 -29.544 1.00 96.00 300 GLN A CA 1
ATOM 2464 C C . GLN A 1 300 ? 4.318 1.604 -29.265 1.00 96.00 300 GLN A C 1
ATOM 2466 O O . GLN A 1 300 ? 3.816 1.737 -28.147 1.00 96.00 300 GLN A O 1
ATOM 2471 N N . ILE A 1 301 ? 4.065 2.434 -30.277 1.00 96.81 301 ILE A N 1
ATOM 2472 C CA . ILE A 1 301 ? 3.254 3.653 -30.175 1.00 96.81 301 ILE A CA 1
ATOM 2473 C C . ILE A 1 301 ? 1.944 3.462 -30.941 1.00 96.81 301 ILE A C 1
ATOM 2475 O O . ILE A 1 301 ? 1.942 3.054 -32.102 1.00 96.81 301 ILE A O 1
ATOM 2479 N N . PHE A 1 302 ? 0.823 3.799 -30.305 1.00 96.69 302 PHE A N 1
ATOM 2480 C CA . PHE A 1 302 ? -0.529 3.590 -30.825 1.00 96.69 302 PHE A CA 1
ATOM 2481 C C . PHE A 1 302 ? -1.348 4.880 -30.769 1.00 96.69 302 PHE A C 1
ATOM 2483 O O . PHE A 1 302 ? -1.290 5.598 -29.773 1.00 96.69 302 PHE A O 1
ATOM 2490 N N . LEU A 1 303 ? -2.193 5.142 -31.771 1.00 95.12 303 LEU A N 1
ATOM 2491 C CA . LEU A 1 303 ? -3.201 6.214 -31.682 1.00 95.12 303 LEU A CA 1
ATOM 2492 C C . LEU A 1 303 ? -4.440 5.765 -30.897 1.00 95.12 303 LEU A C 1
ATOM 2494 O O . LEU A 1 303 ? -5.040 6.545 -30.156 1.00 95.12 303 LEU A O 1
ATOM 2498 N N . LYS A 1 304 ? -4.808 4.483 -31.011 1.00 92.31 304 LYS A N 1
ATOM 2499 C CA . LYS A 1 304 ? -5.851 3.844 -30.201 1.00 92.31 304 LYS A CA 1
ATOM 2500 C C . LYS A 1 304 ? -5.384 2.482 -29.705 1.00 92.31 304 LYS A C 1
ATOM 2502 O O . LYS A 1 304 ? -4.697 1.755 -30.409 1.00 92.31 304 LYS A O 1
ATOM 2507 N N . ARG A 1 305 ? -5.815 2.101 -28.500 1.00 86.88 305 ARG A N 1
ATOM 2508 C CA . ARG A 1 305 ? -5.362 0.873 -27.814 1.00 86.88 305 ARG A CA 1
ATOM 2509 C C . ARG A 1 305 ? -5.654 -0.436 -28.563 1.00 86.88 305 ARG A C 1
ATOM 2511 O O . ARG A 1 305 ? -4.988 -1.433 -28.297 1.00 86.88 305 ARG A O 1
ATOM 2518 N N . SER A 1 306 ? -6.669 -0.444 -29.425 1.00 88.44 306 SER A N 1
ATOM 2519 C CA . SER A 1 306 ? -7.120 -1.609 -30.197 1.00 88.44 306 SER A CA 1
ATOM 2520 C C . SER A 1 306 ? -6.569 -1.652 -31.625 1.00 88.44 306 SER A C 1
ATOM 2522 O O . SER A 1 306 ? -6.905 -2.567 -32.370 1.00 88.44 306 SER A O 1
ATOM 2524 N N . GLU A 1 307 ? -5.790 -0.651 -32.032 1.00 92.06 307 GLU A N 1
ATOM 2525 C CA . GLU A 1 307 ? -5.196 -0.563 -33.367 1.00 92.06 307 GLU A CA 1
ATOM 2526 C C . GLU A 1 307 ? -3.770 -1.145 -33.357 1.00 92.06 307 GLU A C 1
ATOM 2528 O O . GLU A 1 307 ? -3.170 -1.274 -32.285 1.00 92.06 307 GLU A O 1
ATOM 2533 N N . PRO A 1 308 ? -3.214 -1.537 -34.519 1.00 94.06 308 PRO A N 1
ATOM 2534 C CA . PRO A 1 308 ? -1.797 -1.878 -34.619 1.00 94.06 308 PRO A CA 1
ATOM 2535 C C . PRO A 1 308 ? -0.910 -0.668 -34.277 1.00 94.06 308 PRO A C 1
ATOM 2537 O O . PRO A 1 308 ? -1.367 0.478 -34.376 1.00 94.06 308 PRO A O 1
ATOM 2540 N N . PRO A 1 309 ? 0.356 -0.892 -33.874 1.00 96.00 309 PRO A N 1
ATOM 2541 C CA . PRO A 1 309 ? 1.261 0.211 -33.598 1.00 96.00 309 PRO A CA 1
ATOM 2542 C C . PRO A 1 309 ? 1.497 1.008 -34.880 1.00 96.00 309 PRO A C 1
ATOM 2544 O O . PRO A 1 309 ? 1.769 0.446 -35.939 1.00 96.00 309 PRO A O 1
ATOM 2547 N N . ILE A 1 310 ? 1.405 2.332 -34.778 1.00 96.81 310 ILE A N 1
ATOM 2548 C CA . ILE A 1 310 ? 1.766 3.234 -35.878 1.00 96.81 310 ILE A CA 1
ATOM 2549 C C . ILE A 1 310 ? 3.282 3.371 -36.006 1.00 96.81 310 ILE A C 1
ATOM 2551 O O . ILE A 1 310 ? 3.780 3.809 -37.041 1.00 96.81 310 ILE A O 1
ATOM 2555 N N . ARG A 1 311 ? 4.012 3.025 -34.939 1.00 95.56 311 ARG A N 1
ATOM 2556 C CA . ARG A 1 311 ? 5.463 3.104 -34.885 1.00 95.56 311 ARG A CA 1
ATOM 2557 C C . ARG A 1 311 ? 6.034 2.193 -33.812 1.00 95.56 311 ARG A C 1
ATOM 2559 O O . ARG A 1 311 ? 5.425 2.001 -32.760 1.00 95.56 311 ARG A O 1
ATOM 2566 N N . GLU A 1 312 ? 7.242 1.721 -34.068 1.00 96.44 312 GLU A N 1
ATOM 2567 C CA . GLU A 1 312 ? 8.103 1.074 -33.089 1.00 96.44 312 GLU A CA 1
ATOM 2568 C C . GLU A 1 312 ? 9.397 1.877 -32.995 1.00 96.44 312 GLU A C 1
ATOM 2570 O O . GLU A 1 312 ? 9.975 2.253 -34.016 1.00 96.44 312 GLU A O 1
ATOM 2575 N N . VAL A 1 313 ? 9.809 2.197 -31.774 1.00 95.50 313 VAL A N 1
ATOM 2576 C CA . VAL A 1 313 ? 11.042 2.939 -31.498 1.00 95.50 313 VAL A CA 1
ATOM 2577 C C . VAL A 1 313 ? 11.772 2.299 -30.328 1.00 95.50 313 VAL A C 1
ATOM 2579 O O . VAL A 1 313 ? 11.169 1.591 -29.524 1.00 95.50 313 VAL A O 1
ATOM 2582 N N . THR A 1 314 ? 13.063 2.557 -30.198 1.00 94.19 314 THR A N 1
ATOM 2583 C CA . THR A 1 314 ? 13.797 2.247 -28.971 1.00 94.19 314 THR A CA 1
ATOM 2584 C C . THR A 1 314 ? 13.626 3.386 -27.957 1.00 94.19 314 THR A C 1
ATOM 2586 O O . THR A 1 314 ? 13.321 4.519 -28.342 1.00 94.19 314 THR A O 1
ATOM 2589 N N . PRO A 1 315 ? 13.824 3.144 -26.650 1.00 91.38 315 PRO A N 1
ATOM 2590 C CA . PRO A 1 315 ? 13.844 4.215 -25.654 1.00 91.38 315 PRO A CA 1
ATOM 2591 C C . PRO A 1 315 ? 14.840 5.328 -25.982 1.00 91.38 315 PRO A C 1
ATOM 2593 O O . PRO A 1 315 ? 14.578 6.484 -25.653 1.00 91.38 315 PRO A O 1
ATOM 2596 N N . ASP A 1 316 ? 15.955 5.001 -26.638 1.00 93.00 316 ASP A N 1
ATOM 2597 C CA . ASP A 1 316 ? 16.993 5.964 -27.004 1.00 93.00 316 ASP A CA 1
ATOM 2598 C C . ASP A 1 316 ? 16.538 6.920 -28.104 1.00 93.00 316 ASP A C 1
ATOM 2600 O O . ASP A 1 316 ? 16.989 8.059 -28.112 1.00 93.00 316 ASP A O 1
ATOM 2604 N N . ASP A 1 317 ? 15.589 6.518 -28.955 1.00 95.56 317 ASP A N 1
ATOM 2605 C CA . ASP A 1 317 ? 14.989 7.373 -29.988 1.00 95.56 317 ASP A CA 1
ATOM 2606 C C . ASP A 1 317 ? 14.033 8.432 -29.412 1.00 95.56 317 ASP A C 1
ATOM 2608 O O . ASP A 1 317 ? 13.646 9.372 -30.111 1.00 95.56 317 ASP A O 1
ATOM 2612 N N . ILE A 1 318 ? 13.624 8.274 -28.149 1.00 95.62 318 ILE A N 1
ATOM 2613 C CA . ILE A 1 318 ? 12.700 9.171 -27.456 1.00 95.62 318 ILE A CA 1
ATOM 2614 C C . ILE A 1 318 ? 13.497 10.236 -26.698 1.00 95.62 318 ILE A C 1
ATOM 2616 O O . ILE A 1 318 ? 14.288 9.926 -25.804 1.00 95.62 318 ILE A O 1
ATOM 2620 N N . GLU A 1 319 ? 13.223 11.500 -27.002 1.00 95.50 319 GLU A N 1
ATOM 2621 C CA . GLU A 1 319 ? 13.812 12.652 -26.322 1.00 95.50 319 GLU A CA 1
ATOM 2622 C C . GLU A 1 319 ? 13.088 12.906 -24.993 1.00 95.50 319 GLU A C 1
ATOM 2624 O O . GLU A 1 319 ? 13.683 12.886 -23.916 1.00 95.50 319 GLU A O 1
ATOM 2629 N N . THR A 1 320 ? 11.768 13.104 -25.057 1.00 95.62 320 THR A N 1
ATOM 2630 C CA . THR A 1 320 ? 10.926 13.410 -23.895 1.00 95.62 320 THR A CA 1
ATOM 2631 C C . THR A 1 320 ? 9.524 12.826 -24.042 1.00 95.62 320 THR A C 1
ATOM 2633 O O . THR A 1 320 ? 9.027 12.584 -25.145 1.00 95.62 320 THR A O 1
ATOM 2636 N N . VAL A 1 321 ? 8.870 12.597 -22.900 1.00 95.19 321 VAL A N 1
ATOM 2637 C CA . VAL A 1 321 ? 7.488 12.117 -22.831 1.00 95.19 321 VAL A CA 1
ATOM 2638 C C . VAL A 1 321 ? 6.694 13.015 -21.894 1.00 95.19 321 VAL A C 1
ATOM 2640 O O . VAL A 1 321 ? 7.085 13.237 -20.750 1.00 95.19 321 VAL A O 1
ATOM 2643 N N . TYR A 1 322 ? 5.556 13.506 -22.372 1.00 94.56 322 TYR A N 1
ATOM 2644 C CA . TYR A 1 322 ? 4.643 14.349 -21.610 1.00 94.56 322 TYR A CA 1
ATOM 2645 C C . TYR A 1 322 ? 3.317 13.636 -21.395 1.00 94.56 322 TYR A C 1
ATOM 2647 O O . TYR A 1 322 ? 2.729 13.085 -22.325 1.00 94.56 322 TYR A O 1
ATOM 2655 N N . PHE A 1 323 ? 2.808 13.687 -20.172 1.00 94.19 323 PHE A N 1
ATOM 2656 C CA . PHE A 1 323 ? 1.502 13.149 -19.817 1.00 94.19 323 PHE A CA 1
ATOM 2657 C C . PHE A 1 323 ? 0.924 13.940 -18.645 1.00 94.19 323 PHE A C 1
ATOM 2659 O O . PHE A 1 323 ? 1.641 14.630 -17.914 1.00 94.19 323 PHE A O 1
ATOM 2666 N N . LYS A 1 324 ? -0.396 13.867 -18.483 1.00 87.62 324 LYS A N 1
ATOM 2667 C CA . LYS A 1 324 ? -1.078 14.481 -17.349 1.00 87.62 324 LYS A CA 1
ATOM 2668 C C . LYS A 1 324 ? -1.245 13.425 -16.269 1.00 87.62 324 LYS A C 1
ATOM 2670 O O . LYS A 1 324 ? -2.076 12.544 -16.432 1.00 87.62 324 LYS A O 1
ATOM 2675 N N . TYR A 1 325 ? -0.489 13.562 -15.184 1.00 79.00 325 TYR A N 1
ATOM 2676 C CA . TYR A 1 325 ? -0.726 12.767 -13.984 1.00 79.00 325 TYR A CA 1
ATOM 2677 C C . TYR A 1 325 ? -2.118 13.108 -13.443 1.00 79.00 325 TYR A C 1
ATOM 2679 O O . TYR A 1 325 ? -2.433 14.296 -13.292 1.00 79.00 325 TYR A O 1
ATOM 2687 N N . LYS A 1 326 ? -2.953 12.090 -13.254 1.00 67.56 326 LYS A N 1
ATOM 2688 C CA . LYS A 1 326 ? -4.306 12.243 -12.721 1.00 67.56 326 LYS A CA 1
ATOM 2689 C C . LYS A 1 326 ? -4.335 12.099 -11.217 1.00 67.56 326 LYS A C 1
ATOM 2691 O O . LYS A 1 326 ? -3.598 11.231 -10.699 1.00 67.56 326 LYS A O 1
#

Radius of gyration: 28.44 Å; chains: 1; bounding box: 70×38×78 Å

pLDDT: mean 89.97, std 8.24, range [52.88, 98.06]

Sequence (326 aa):
MELQDAIQQYIDRIPDQREKKAVISLLLNQLPVHMGELTINIPIKSLQMRKDFRKELAGAFCELYSKVTTSKEKAKQRILKFSQYLMDNYSIELSMEDMLVSENMNAYERQIDLLKTLQQGVTKQDLLDHYVVSRKVIEKDLDNLIKGTKILGQHVKIRNYQSEDRKLTYQSTIHPIFLPLNLTEVFYMFLGLKLLSRNYPIESEIYNSLAYRIYAQLSEYAKSKIGPRVREYGFDLPPEDELHKYMGSIDEEKMAKKSKEYSLMHLFKTQEKCTIHLNSGEVIRDCFIKLAGEKFNVVQIFLKRSEPPIREVTPDDIETVYFKYK

Foldseek 3Di:
DFLLVLLVVVLVPDPDPVLSVVSCCQPVPQLQVQLVVDGSRHHLVCLVVDPVSLASSLRSLLVSLLPDQPPSVSSVVSSVVSQVSSCVVRVRHHDNVVVVPQPPDDLLNVLLVVLVVQAVWAALVRVSSRHSDHSVSVVVSLVCQQVWDAHLLATHHFHAWDQDPNGTTGHAPDHDDDDPDDLVRLLCLLLVLCVLLVLAVLCNVVSPLVSLLSLLSDDPVSCVVRVVVSVVVVDDHDDNVCSVVSRYDDTLVNQCPPDQSSVQVVLQVVQAFKWWQFPVRDIDGRWGWHQDDRSSQKIFIGNDPPDGGPDIDGSNRTDHMGDDDD

Secondary structure (DSSP, 8-state):
-BHHHHHHHHHHT---HHHHHHHHIIIIIIGGGG-TT--TT-BHHHHHH-HHHHHHHHHHHHHHHHH--S-HHHHHHHHHHHHHHHHHHH------HHHHHTT---HHHHHHHHHHHGGG-EEHHHHHHHS-S-HHHHHHHHHHHHH-EEETTEEE-PPPPEEETTEEEE---PPP------HHHHHHHHHHHHHHHHH-TTTHHHHHHHHHHHHHTS-HHHHHHHHHHHHHTT-----GGGGGGGSB---HHHHHTT-HHHHHHHHHHH---EEEEETTS-EEEEEEEEEESGGG-EEEEESSTTSPPSEEE-GGGEEEEEE---